Protein AF-A0A954FYL0-F1 (afdb_monomer_lite)

Structure (mmCIF, N/CA/C/O backbone):
data_AF-A0A954FYL0-F1
#
_entry.id   AF-A0A954FYL0-F1
#
loop_
_atom_site.group_PDB
_atom_site.id
_atom_site.type_symbol
_atom_site.label_atom_id
_atom_site.label_alt_id
_atom_site.label_comp_id
_atom_site.label_asym_id
_atom_site.label_entity_id
_atom_site.label_seq_id
_atom_site.pdbx_PDB_ins_code
_atom_site.Cartn_x
_atom_site.Cartn_y
_atom_site.Cartn_z
_atom_site.occupancy
_atom_site.B_iso_or_equiv
_atom_site.auth_seq_id
_atom_site.auth_comp_id
_atom_site.auth_asym_id
_atom_site.auth_atom_id
_atom_site.pdbx_PDB_model_num
ATOM 1 N N . MET A 1 1 ? 5.901 -16.594 -14.627 1.00 47.12 1 MET A N 1
ATOM 2 C CA . MET A 1 1 ? 5.319 -17.736 -13.881 1.00 47.12 1 MET A CA 1
ATOM 3 C C . MET A 1 1 ? 4.612 -18.643 -14.885 1.00 47.12 1 MET A C 1
ATOM 5 O O . MET A 1 1 ? 3.946 -18.103 -15.759 1.00 47.12 1 MET A O 1
ATOM 9 N N . LYS A 1 2 ? 4.788 -19.975 -14.860 1.00 43.53 2 LYS A N 1
ATOM 10 C CA . LYS A 1 2 ? 4.031 -20.857 -15.776 1.00 43.53 2 LYS A CA 1
ATOM 11 C C . LYS A 1 2 ? 2.540 -20.735 -15.428 1.00 43.53 2 LYS A C 1
ATOM 13 O O . LYS A 1 2 ? 2.207 -20.808 -14.248 1.00 43.53 2 LYS A O 1
ATOM 18 N N . LYS A 1 3 ? 1.678 -20.539 -16.432 1.00 55.31 3 LYS A N 1
ATOM 19 C CA . LYS A 1 3 ? 0.216 -20.338 -16.305 1.00 55.31 3 LYS A CA 1
ATOM 20 C C . LYS A 1 3 ? -0.438 -21.329 -15.318 1.00 55.31 3 LYS A C 1
ATOM 22 O O . LYS A 1 3 ? -1.240 -20.934 -14.483 1.00 55.31 3 LYS A O 1
ATOM 27 N N . SER A 1 4 ? 0.064 -22.567 -15.300 1.00 63.56 4 SER A N 1
ATOM 28 C CA . SER A 1 4 ? -0.392 -23.657 -14.430 1.00 63.56 4 SER A CA 1
ATOM 29 C C . SER A 1 4 ? -0.179 -23.467 -12.922 1.00 63.56 4 SER A C 1
ATOM 31 O O . SER A 1 4 ? -0.859 -24.125 -12.142 1.00 63.56 4 SER A O 1
ATOM 33 N N . ASN A 1 5 ? 0.750 -22.617 -12.470 1.00 71.50 5 ASN A N 1
ATOM 34 C CA . ASN A 1 5 ? 0.929 -22.365 -11.033 1.00 71.50 5 ASN A CA 1
ATOM 35 C C . ASN A 1 5 ? -0.069 -21.329 -10.510 1.00 71.50 5 ASN A C 1
ATOM 37 O O . ASN A 1 5 ? -0.478 -21.421 -9.359 1.00 71.50 5 ASN A O 1
ATOM 41 N N . PHE A 1 6 ? -0.475 -20.374 -11.350 1.00 64.88 6 PHE A N 1
ATOM 42 C CA . PHE A 1 6 ? -1.451 -19.356 -10.969 1.00 64.88 6 PHE A CA 1
ATOM 43 C C . PHE A 1 6 ? -2.828 -19.977 -10.747 1.00 64.88 6 PHE A C 1
ATOM 45 O O . PHE A 1 6 ? -3.394 -19.820 -9.674 1.00 64.88 6 PHE A O 1
ATOM 52 N N . GLU A 1 7 ? -3.304 -20.760 -11.715 1.00 78.62 7 GLU A N 1
ATOM 53 C CA . GLU A 1 7 ? -4.601 -21.447 -11.644 1.00 78.62 7 GLU A CA 1
ATOM 54 C C . GLU A 1 7 ? -4.679 -22.377 -10.422 1.00 78.62 7 GLU A C 1
ATOM 56 O O . GLU A 1 7 ? -5.708 -22.465 -9.757 1.00 78.62 7 GLU A O 1
ATOM 61 N N . LYS A 1 8 ? -3.564 -23.035 -10.067 1.00 81.00 8 LYS A N 1
ATOM 62 C CA . LYS A 1 8 ? -3.472 -23.850 -8.846 1.00 81.00 8 LYS A CA 1
ATOM 63 C C . LYS A 1 8 ? -3.600 -23.015 -7.574 1.00 81.00 8 LYS A C 1
ATOM 65 O O . LYS A 1 8 ? -4.308 -23.430 -6.664 1.00 81.00 8 LYS A O 1
ATOM 70 N N . SER A 1 9 ? -2.910 -21.877 -7.493 1.00 77.00 9 SER A N 1
ATOM 71 C CA . SER A 1 9 ? -3.000 -20.983 -6.335 1.00 77.00 9 SER A CA 1
ATOM 72 C C . SER A 1 9 ? -4.382 -20.348 -6.217 1.00 77.00 9 SER A C 1
ATOM 74 O O . SER A 1 9 ? -4.937 -20.319 -5.127 1.00 77.00 9 SER A O 1
ATOM 76 N N . GLU A 1 10 ? -4.950 -19.878 -7.326 1.00 81.56 10 GLU A N 1
ATOM 77 C CA . GLU A 1 10 ? -6.301 -19.318 -7.371 1.00 81.56 10 GLU A CA 1
ATOM 78 C C . GLU A 1 10 ? -7.331 -20.334 -6.878 1.00 81.56 10 GLU A C 1
ATOM 80 O O . GLU A 1 10 ? -8.095 -20.030 -5.963 1.00 81.56 10 GLU A O 1
ATOM 85 N N . ARG A 1 11 ? -7.281 -21.565 -7.401 1.00 85.31 11 ARG A N 1
ATOM 86 C CA . ARG A 1 11 ? -8.153 -22.651 -6.950 1.00 85.31 11 ARG A CA 1
ATOM 87 C C . ARG A 1 11 ? -7.965 -22.967 -5.467 1.00 85.31 11 ARG A C 1
ATOM 89 O O . ARG A 1 11 ? -8.950 -23.081 -4.754 1.00 85.31 11 ARG A O 1
ATOM 96 N N . TYR A 1 12 ? -6.722 -23.048 -4.989 1.00 86.62 12 TYR A N 1
ATOM 97 C CA . TYR A 1 12 ? -6.448 -23.285 -3.570 1.00 86.62 12 TYR A CA 1
ATOM 98 C C . TYR A 1 12 ? -7.124 -22.235 -2.680 1.00 86.62 12 TYR A C 1
ATOM 100 O O . TYR A 1 12 ? -7.809 -22.599 -1.729 1.00 86.62 12 TYR A O 1
ATOM 108 N N . TYR A 1 13 ? -6.985 -20.945 -3.004 1.00 85.81 13 TYR A N 1
ATOM 109 C CA . TYR A 1 13 ? -7.634 -19.889 -2.227 1.00 85.81 13 TYR A CA 1
ATOM 110 C C . TYR A 1 13 ? -9.158 -19.931 -2.342 1.00 85.81 13 TYR A C 1
ATOM 112 O O . TYR A 1 13 ? -9.829 -19.767 -1.331 1.00 85.81 13 TYR A O 1
ATOM 120 N N . ALA A 1 14 ? -9.701 -20.203 -3.530 1.00 87.00 14 ALA A N 1
ATOM 121 C CA . ALA A 1 14 ? -11.144 -20.318 -3.732 1.00 87.00 14 ALA A CA 1
ATOM 122 C C . ALA A 1 14 ? -11.772 -21.497 -2.964 1.00 87.00 14 ALA A C 1
ATOM 124 O O . ALA A 1 14 ? -12.913 -21.399 -2.529 1.00 87.00 14 ALA A O 1
ATOM 125 N N . GLU A 1 15 ? -11.041 -22.603 -2.800 1.00 92.94 15 GLU A N 1
ATOM 126 C CA . GLU A 1 15 ? -11.529 -23.814 -2.125 1.00 92.94 15 GLU A CA 1
ATOM 127 C C . GLU A 1 15 ? -11.326 -23.792 -0.601 1.00 92.94 15 GLU A C 1
ATOM 129 O O . GLU A 1 15 ? -12.073 -24.451 0.117 1.00 92.94 15 GLU A O 1
ATOM 134 N N . HIS A 1 16 ? -10.319 -23.067 -0.098 1.00 92.12 16 HIS A N 1
ATOM 135 C CA . HIS A 1 16 ? -9.899 -23.153 1.311 1.00 92.12 16 HIS A CA 1
ATOM 136 C C . HIS A 1 16 ? -10.095 -21.855 2.107 1.00 92.12 16 HIS A C 1
ATOM 138 O O . HIS A 1 16 ? -9.823 -21.843 3.307 1.00 92.12 16 HIS A O 1
ATOM 144 N N . TYR A 1 17 ? -10.518 -20.761 1.466 1.00 88.50 17 TYR A N 1
ATOM 145 C CA . TYR A 1 17 ? -10.687 -19.462 2.118 1.00 88.50 17 TYR A CA 1
ATOM 146 C C . TYR A 1 17 ? -12.014 -18.815 1.739 1.00 88.50 17 TYR A C 1
ATOM 148 O O . TYR A 1 17 ? -12.447 -18.850 0.589 1.00 88.50 17 TYR A O 1
ATOM 156 N N . GLU A 1 18 ? -12.622 -18.152 2.717 1.00 89.25 18 GLU A N 1
ATOM 157 C CA . GLU A 1 18 ? -13.788 -17.307 2.504 1.00 89.25 18 GLU A CA 1
ATOM 158 C C . GLU A 1 18 ? -13.367 -15.887 2.104 1.00 89.25 18 GLU A C 1
ATOM 160 O O . GLU A 1 18 ? -12.420 -15.307 2.648 1.00 89.25 18 GLU A O 1
ATOM 165 N N . ILE A 1 19 ? -14.090 -15.304 1.147 1.00 88.56 19 ILE A N 1
ATOM 166 C CA . ILE A 1 19 ? -13.897 -13.913 0.740 1.00 88.56 19 ILE A CA 1
ATOM 167 C C . ILE A 1 19 ? -14.722 -13.016 1.664 1.00 88.56 19 ILE A C 1
ATOM 169 O O . ILE A 1 19 ? -15.914 -12.825 1.45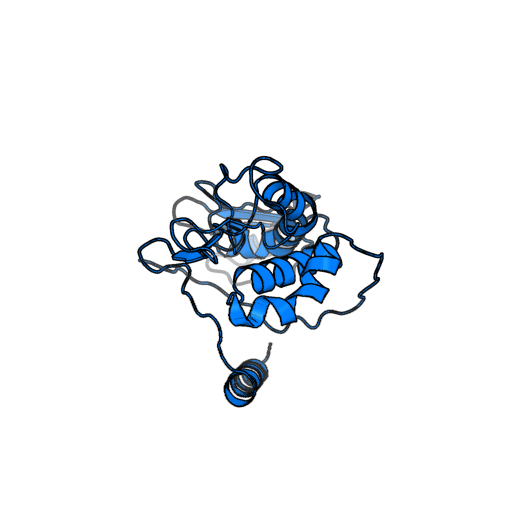3 1.00 88.56 19 ILE A O 1
ATOM 173 N N . ILE A 1 20 ? -14.060 -12.412 2.648 1.00 88.00 20 ILE A N 1
ATOM 174 C CA . ILE A 1 20 ? -14.699 -11.502 3.615 1.00 88.00 20 ILE A CA 1
ATOM 175 C C . ILE A 1 20 ? -14.864 -10.062 3.099 1.00 88.00 20 ILE A C 1
ATOM 177 O O . ILE A 1 20 ? -15.619 -9.278 3.664 1.00 88.00 20 ILE A O 1
ATOM 181 N N . PHE A 1 21 ? -14.132 -9.689 2.044 1.00 88.38 21 PHE A N 1
ATOM 182 C CA . PHE A 1 21 ? -14.212 -8.373 1.410 1.00 88.38 21 PHE A CA 1
ATOM 183 C C . PHE A 1 21 ? -13.775 -8.456 -0.057 1.00 88.38 21 PHE A C 1
ATOM 185 O O . PHE A 1 21 ? -12.728 -9.031 -0.366 1.00 88.38 21 PHE A O 1
ATOM 192 N N . LYS A 1 22 ? -14.546 -7.849 -0.967 1.00 89.31 22 LYS A N 1
ATOM 193 C CA . LYS A 1 22 ? -14.223 -7.781 -2.397 1.00 89.31 22 LYS A CA 1
ATOM 194 C C . LYS A 1 22 ? -14.774 -6.502 -3.006 1.00 89.31 22 LYS A C 1
ATOM 196 O O . LYS A 1 22 ? -15.980 -6.332 -3.085 1.00 89.31 22 LYS A O 1
ATOM 201 N N . GLU A 1 23 ? -13.879 -5.661 -3.509 1.00 89.12 23 GLU A N 1
ATOM 202 C CA . GLU A 1 23 ? -14.231 -4.426 -4.208 1.00 89.12 23 GLU A CA 1
ATOM 203 C C . GLU A 1 23 ? -13.323 -4.216 -5.418 1.00 89.12 23 GLU A C 1
ATOM 205 O O . GLU A 1 23 ? -12.115 -4.462 -5.355 1.00 89.12 23 GLU A O 1
ATOM 210 N N . ALA A 1 24 ? -13.899 -3.741 -6.522 1.00 86.69 24 ALA A N 1
ATOM 211 C CA . ALA A 1 24 ? -13.148 -3.368 -7.718 1.00 86.69 24 ALA A CA 1
ATOM 212 C C . ALA A 1 24 ? -12.715 -1.899 -7.634 1.00 86.69 24 ALA A C 1
ATOM 214 O O . ALA A 1 24 ? -13.542 -1.032 -7.347 1.00 86.69 24 ALA A O 1
ATOM 215 N N . PHE A 1 25 ? -11.442 -1.599 -7.926 1.00 84.50 25 PHE A N 1
ATOM 216 C CA . PHE A 1 25 ? -10.907 -0.225 -7.888 1.00 84.50 25 PHE A CA 1
ATOM 217 C C . PHE A 1 25 ? -11.460 0.693 -8.989 1.00 84.50 25 PHE A C 1
ATOM 219 O O . PHE A 1 25 ? -11.377 1.910 -8.845 1.00 84.50 25 PHE A O 1
ATOM 226 N N . GLU A 1 26 ? -12.035 0.130 -10.051 1.00 80.12 26 GLU A N 1
ATOM 227 C CA . GLU A 1 26 ? -12.512 0.868 -11.233 1.00 80.12 26 GLU A CA 1
ATOM 228 C C . GLU A 1 26 ? -14.023 1.100 -11.251 1.00 80.12 26 GLU A C 1
ATOM 230 O O . GLU A 1 26 ? -14.523 1.815 -12.110 1.00 80.12 26 GLU A O 1
ATOM 235 N N . ALA A 1 27 ? -14.766 0.520 -10.308 1.00 84.06 27 ALA A N 1
ATOM 236 C CA . ALA A 1 27 ? -16.211 0.711 -10.270 1.00 84.06 27 ALA A CA 1
ATOM 237 C C . ALA A 1 27 ? -16.602 2.163 -9.895 1.00 84.06 27 ALA A C 1
ATOM 239 O O . ALA A 1 27 ? -15.785 2.964 -9.424 1.00 84.06 27 ALA A O 1
ATOM 240 N N . GLU A 1 28 ? -17.879 2.506 -10.084 1.00 85.88 28 GLU A N 1
ATOM 241 C CA . GLU A 1 28 ? -18.421 3.846 -9.820 1.00 85.88 28 GLU A CA 1
ATOM 242 C C . GLU A 1 28 ? -18.818 4.065 -8.354 1.00 85.88 28 GLU A C 1
ATOM 244 O O . GLU A 1 28 ? -19.355 3.171 -7.696 1.00 85.88 28 GLU A O 1
ATOM 249 N N . GLY A 1 29 ? -18.522 5.254 -7.816 1.00 91.25 29 GLY A N 1
ATOM 250 C CA . GLY A 1 29 ? -18.820 5.635 -6.427 1.00 91.25 29 GLY A CA 1
ATOM 251 C C . GLY A 1 29 ? -17.642 5.497 -5.453 1.00 91.25 29 GLY A C 1
ATOM 252 O O . GLY A 1 29 ? -16.542 5.091 -5.833 1.00 91.25 29 GLY A O 1
ATOM 253 N N . LYS A 1 30 ? -17.863 5.868 -4.187 1.00 94.06 30 LYS A N 1
ATOM 254 C CA . LYS A 1 30 ? -16.906 5.700 -3.080 1.00 94.06 30 LYS A CA 1
ATOM 255 C C . LYS A 1 30 ? -17.433 4.658 -2.100 1.00 94.06 30 LYS A C 1
ATOM 257 O O . LYS A 1 30 ? -18.621 4.649 -1.800 1.00 94.06 30 LYS A O 1
ATOM 262 N N . VAL A 1 31 ? -16.531 3.838 -1.575 1.00 95.00 31 VAL A N 1
ATOM 263 C CA . VAL A 1 31 ? -16.803 2.876 -0.504 1.0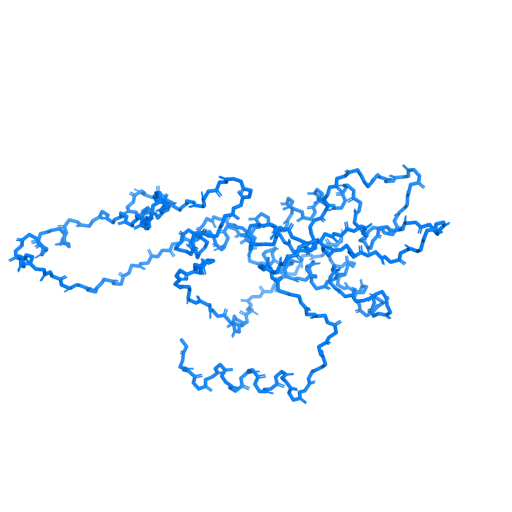0 95.00 31 VAL A CA 1
ATOM 264 C C . VAL A 1 31 ? -16.197 3.436 0.773 1.00 95.00 31 VAL A C 1
ATOM 266 O O . VAL A 1 31 ? -14.987 3.656 0.844 1.00 95.00 31 VAL A O 1
ATOM 269 N N . TYR A 1 32 ? -17.035 3.686 1.773 1.00 94.12 32 TYR A N 1
ATOM 270 C CA . TYR A 1 32 ? -16.609 4.193 3.072 1.00 94.12 32 TYR A CA 1
ATOM 271 C C . TYR A 1 32 ? -16.625 3.060 4.091 1.00 94.12 32 TYR A C 1
ATOM 273 O O . TYR A 1 32 ? -17.681 2.535 4.427 1.00 94.12 32 TYR A O 1
ATOM 281 N N . LEU A 1 33 ? -15.446 2.685 4.581 1.00 94.31 33 LEU A N 1
ATOM 282 C CA . LEU A 1 33 ? -15.311 1.711 5.657 1.00 94.31 33 LEU A CA 1
ATOM 283 C C . LEU A 1 33 ? -15.541 2.427 6.985 1.00 94.31 33 LEU A C 1
ATOM 285 O O . LEU A 1 33 ? -14.767 3.316 7.353 1.00 94.31 33 LEU A O 1
ATOM 289 N N . GLN A 1 34 ? -16.621 2.056 7.665 1.00 92.94 34 GLN A N 1
ATOM 290 C CA . GLN A 1 34 ? -17.113 2.717 8.864 1.00 92.94 34 GLN A CA 1
ATOM 291 C C . GLN A 1 34 ? -17.582 1.669 9.875 1.00 92.94 34 GLN A C 1
ATOM 293 O O . GLN A 1 34 ? -18.506 0.914 9.604 1.00 92.94 34 GLN A O 1
ATOM 298 N N . ASP A 1 35 ? -16.940 1.644 11.042 1.00 92.31 35 ASP A N 1
ATOM 299 C CA . ASP A 1 35 ? -17.243 0.695 12.129 1.00 92.31 35 ASP A CA 1
ATOM 300 C C . ASP A 1 35 ? -18.246 1.242 13.146 1.00 92.31 35 ASP A C 1
ATOM 302 O O . ASP A 1 35 ? -18.606 0.563 14.101 1.00 92.31 35 ASP A O 1
ATOM 306 N N . HIS A 1 36 ? -18.616 2.509 12.998 1.00 86.00 36 HIS A N 1
ATOM 307 C CA . HIS A 1 36 ? -19.365 3.267 13.985 1.00 86.00 36 HIS A CA 1
ATOM 308 C C . HIS A 1 36 ? -20.670 3.757 13.363 1.00 86.00 36 HIS A C 1
ATOM 310 O O . HIS A 1 36 ? -20.646 4.411 12.326 1.00 86.00 36 HIS A O 1
ATOM 316 N N . ASP A 1 37 ? -21.806 3.497 14.002 1.00 81.69 37 ASP A N 1
ATOM 317 C CA . ASP A 1 37 ? -23.090 4.074 13.602 1.00 81.69 37 ASP A CA 1
ATOM 318 C C . ASP A 1 37 ? -23.154 5.575 13.910 1.00 81.69 37 ASP A C 1
ATOM 320 O O . ASP A 1 37 ? -22.405 6.088 14.755 1.00 81.69 37 ASP A O 1
ATOM 324 N N . ASN A 1 38 ? -24.089 6.279 13.266 1.00 66.19 38 ASN A N 1
ATOM 325 C CA . ASN A 1 38 ? -24.378 7.686 13.546 1.00 66.19 38 ASN A CA 1
ATOM 326 C C . ASN A 1 38 ? -24.749 7.870 15.029 1.00 66.19 38 ASN A C 1
ATOM 328 O O . ASN A 1 38 ? -25.833 7.493 15.460 1.00 66.19 38 ASN A O 1
ATOM 332 N N . GLY A 1 39 ? -23.835 8.461 15.805 1.00 59.41 39 GLY A N 1
ATOM 333 C CA . GLY A 1 39 ? -23.992 8.704 17.245 1.00 59.41 39 GLY A CA 1
ATOM 334 C C . GLY A 1 39 ? -23.095 7.845 18.143 1.00 59.41 39 GLY A C 1
ATOM 335 O O . GLY A 1 39 ? -22.963 8.149 19.327 1.00 59.41 39 GLY A O 1
ATOM 336 N N . SER A 1 40 ? -22.430 6.822 17.598 1.00 69.62 40 SER A N 1
ATOM 337 C CA . SER A 1 40 ? -21.451 6.018 18.338 1.00 69.62 40 SER A CA 1
ATOM 338 C C . SER A 1 40 ? -20.047 6.637 18.310 1.00 69.62 40 SER A C 1
ATOM 340 O O . SER A 1 40 ? -19.699 7.471 17.468 1.00 69.62 40 SER A O 1
ATOM 342 N N . LEU A 1 41 ? -19.223 6.259 19.289 1.00 82.44 41 LEU A N 1
ATOM 343 C CA . LEU A 1 41 ? -17.880 6.806 19.455 1.00 82.44 41 LEU A CA 1
ATOM 344 C C . LEU A 1 41 ? -16.942 6.242 18.385 1.00 82.44 41 LEU A C 1
ATOM 346 O O . LEU A 1 41 ? -16.497 5.102 18.472 1.00 82.44 41 LEU A O 1
ATOM 350 N N . ARG A 1 42 ? -16.596 7.078 17.405 1.00 91.94 42 ARG A N 1
ATOM 351 C CA . ARG A 1 42 ? -15.585 6.781 16.385 1.00 91.94 42 ARG A CA 1
ATOM 352 C C . ARG A 1 42 ? -14.215 6.531 17.023 1.00 91.94 42 ARG A C 1
ATOM 354 O O . ARG A 1 42 ? -13.580 7.461 17.529 1.00 91.94 42 ARG A O 1
ATOM 361 N N . LEU A 1 43 ? -13.753 5.284 16.957 1.00 94.19 43 LEU A N 1
ATOM 362 C CA . LEU A 1 43 ? -12.430 4.849 17.406 1.00 94.19 43 LEU A CA 1
ATOM 363 C C . LEU A 1 43 ? -11.520 4.598 16.203 1.00 94.19 43 LEU A C 1
ATOM 365 O O . LEU A 1 43 ? -11.941 4.064 15.180 1.00 94.19 43 LEU A O 1
ATOM 369 N N . CYS A 1 44 ? -10.251 4.979 16.323 1.00 96.31 44 CYS A N 1
ATOM 370 C CA . CYS A 1 44 ? -9.244 4.623 15.333 1.00 96.31 44 CYS A CA 1
ATOM 371 C C . CYS A 1 44 ? -8.879 3.140 15.476 1.00 96.31 44 CYS A C 1
ATOM 373 O O . CYS A 1 44 ? -8.405 2.740 16.538 1.00 96.31 44 CYS A O 1
ATOM 375 N N . ARG A 1 45 ? -8.995 2.350 14.401 1.00 95.75 45 ARG A N 1
ATOM 376 C CA . ARG A 1 45 ? -8.604 0.925 14.364 1.00 95.75 45 ARG A CA 1
ATOM 377 C C . ARG A 1 45 ? -7.164 0.681 14.796 1.00 95.75 45 ARG A C 1
ATOM 379 O O . ARG A 1 45 ? -6.855 -0.369 15.337 1.00 95.75 45 ARG A O 1
ATOM 386 N N . PHE A 1 46 ? -6.276 1.635 14.535 1.00 97.19 46 PHE A N 1
ATOM 387 C CA . PHE A 1 46 ? -4.846 1.444 14.741 1.00 97.19 46 PHE A CA 1
ATOM 388 C C . PHE A 1 46 ? -4.395 1.804 16.155 1.00 97.19 46 PHE A C 1
ATOM 390 O O . PHE A 1 46 ? -3.727 1.010 16.807 1.00 97.19 46 PHE A O 1
ATOM 397 N N . CYS A 1 47 ? -4.753 2.991 16.648 1.00 96.75 47 CYS A N 1
ATOM 398 C CA . CYS A 1 47 ? -4.320 3.442 17.974 1.00 96.75 47 CYS A CA 1
ATOM 399 C C . CYS A 1 47 ? -5.378 3.283 19.071 1.00 96.75 47 CYS A C 1
ATOM 401 O O . CYS A 1 47 ? -5.073 3.560 20.227 1.00 96.75 47 CYS A O 1
ATOM 403 N N . GLY A 1 48 ? -6.614 2.907 18.730 1.00 95.25 48 GLY A N 1
ATOM 404 C CA . GLY A 1 48 ? -7.725 2.771 19.676 1.00 95.25 48 GLY A CA 1
ATOM 405 C C . GLY A 1 48 ? -8.242 4.092 20.256 1.00 95.25 48 GLY A C 1
ATOM 406 O O . GLY A 1 48 ? -9.147 4.081 21.083 1.00 95.25 48 GLY A O 1
ATOM 407 N N . LYS A 1 49 ? -7.687 5.241 19.851 1.00 96.62 49 LYS A N 1
ATOM 408 C CA . LYS A 1 49 ? -8.076 6.561 20.367 1.00 96.62 49 LYS A CA 1
ATOM 409 C C . LYS A 1 49 ? -9.269 7.145 19.613 1.00 96.62 49 LYS A C 1
ATOM 411 O O . LYS A 1 49 ? -9.531 6.790 18.462 1.00 96.62 49 LYS A O 1
ATOM 416 N N . ARG A 1 50 ? -9.940 8.106 20.251 1.00 95.00 50 ARG A N 1
ATOM 417 C CA . ARG A 1 50 ? -11.079 8.872 19.715 1.00 95.00 50 ARG A CA 1
ATOM 418 C C . ARG A 1 50 ? -10.855 10.379 19.837 1.00 95.00 50 ARG A C 1
ATOM 420 O O . ARG A 1 50 ? -9.897 10.827 20.462 1.00 95.00 50 ARG A O 1
ATOM 427 N N . ALA A 1 51 ? -11.765 11.169 19.275 1.00 92.56 51 ALA A N 1
ATOM 428 C CA . ALA A 1 51 ? -11.803 12.604 19.542 1.00 92.56 51 ALA A CA 1
ATOM 429 C C . ALA A 1 51 ? -12.060 12.881 21.046 1.00 92.56 51 ALA A C 1
ATOM 431 O O . ALA A 1 51 ? -12.839 12.150 21.663 1.00 92.56 51 ALA A O 1
ATOM 432 N N . PRO A 1 52 ? -11.440 13.918 21.644 1.00 93.44 52 PRO A N 1
ATOM 433 C CA . PRO A 1 52 ? -10.563 14.911 21.012 1.00 93.44 52 PRO A CA 1
ATOM 434 C C . PRO A 1 52 ? -9.068 14.530 20.961 1.00 93.44 52 PRO A C 1
ATOM 436 O O . PRO A 1 52 ? -8.285 15.302 20.418 1.00 93.44 52 PRO A O 1
ATOM 439 N N . GLU A 1 53 ? -8.647 13.375 21.492 1.00 97.19 53 GLU A N 1
ATOM 440 C CA . GLU A 1 53 ? -7.225 12.966 21.508 1.00 97.19 53 GLU A CA 1
ATOM 441 C C . GLU A 1 53 ? -6.629 12.798 20.106 1.00 97.19 53 GLU A C 1
ATOM 443 O O . GLU A 1 53 ? -5.427 12.966 19.898 1.00 97.19 53 GLU A O 1
ATOM 448 N N . VAL A 1 54 ? -7.473 12.433 19.142 1.00 97.31 54 VAL A N 1
ATOM 449 C CA . VAL A 1 54 ? -7.125 12.337 17.727 1.00 97.31 54 VAL A CA 1
ATOM 450 C C . VAL A 1 54 ? -8.180 13.031 16.873 1.00 97.31 54 VAL A C 1
ATOM 452 O O . VAL A 1 54 ? -9.330 13.202 17.280 1.00 97.31 54 VAL A O 1
ATOM 455 N N . SER A 1 55 ? -7.789 13.414 15.662 1.00 96.25 55 SER A N 1
ATOM 456 C CA . SER A 1 55 ? -8.685 13.975 14.651 1.00 96.25 55 SER A CA 1
ATOM 457 C C . SER A 1 55 ? -8.813 13.032 13.462 1.00 96.25 55 SER A C 1
ATOM 459 O O . SER A 1 55 ? -7.996 12.132 13.267 1.00 96.25 55 SER A O 1
ATOM 461 N N . PHE A 1 56 ? -9.887 13.217 12.706 1.00 95.56 56 PHE A N 1
ATOM 462 C CA . PHE A 1 56 ? -10.214 12.420 11.533 1.00 95.56 56 PHE A CA 1
ATOM 463 C C . PHE A 1 56 ? -10.645 13.334 10.378 1.00 95.56 56 PHE A C 1
ATOM 465 O O . PHE A 1 56 ? -11.725 13.174 9.802 1.00 95.56 56 PHE A O 1
ATOM 472 N N . LYS A 1 57 ? -9.852 14.378 10.135 1.00 95.12 57 LYS A N 1
ATOM 473 C CA . LYS A 1 57 ? -10.112 15.400 9.117 1.00 95.12 57 LYS A CA 1
ATOM 474 C C . LYS A 1 57 ? -9.586 14.970 7.749 1.00 95.12 57 LYS A C 1
ATOM 476 O O . LYS A 1 57 ? -10.116 15.401 6.729 1.00 95.12 57 LYS A O 1
ATOM 481 N N . ASN A 1 58 ? -8.552 14.134 7.719 1.00 93.88 58 ASN A N 1
ATOM 482 C CA . ASN A 1 58 ? -7.945 13.654 6.491 1.00 93.88 58 ASN A CA 1
ATOM 483 C C . ASN A 1 58 ? -8.760 12.511 5.887 1.00 93.88 58 ASN A C 1
ATOM 485 O O . ASN A 1 58 ? -9.345 11.679 6.579 1.00 93.88 58 ASN A O 1
ATOM 489 N N . THR A 1 59 ? -8.734 12.434 4.560 1.00 91.88 59 THR A N 1
ATOM 490 C CA . THR A 1 59 ? -9.230 11.264 3.837 1.00 91.88 59 THR A CA 1
ATOM 491 C C . THR A 1 59 ? -8.171 10.165 3.898 1.00 91.88 59 THR A C 1
ATOM 493 O O . THR A 1 59 ? -7.159 10.238 3.203 1.00 91.88 59 THR A O 1
ATOM 496 N N . ALA A 1 60 ? -8.379 9.169 4.759 1.00 94.00 60 ALA A N 1
ATOM 497 C CA . ALA A 1 60 ? -7.531 7.985 4.812 1.00 94.00 60 ALA A CA 1
ATOM 498 C C . ALA A 1 60 ? -7.965 6.980 3.736 1.00 94.00 60 ALA A C 1
ATOM 500 O O . ALA A 1 60 ? -9.156 6.713 3.559 1.00 94.00 60 ALA A O 1
ATOM 501 N N . HIS A 1 61 ? -7.002 6.410 3.016 1.00 93.69 61 HIS A N 1
ATOM 502 C CA . HIS A 1 61 ? -7.266 5.372 2.025 1.00 93.69 61 HIS A CA 1
ATOM 503 C C . HIS A 1 61 ? -6.992 3.997 2.642 1.00 93.69 61 HIS A C 1
ATOM 505 O O . HIS A 1 61 ? -5.893 3.742 3.139 1.00 93.69 61 HIS A O 1
ATOM 511 N N . ALA A 1 62 ? -7.970 3.088 2.589 1.00 94.88 62 ALA A N 1
ATOM 512 C CA . ALA A 1 62 ? -7.794 1.732 3.120 1.00 94.88 62 ALA A CA 1
ATOM 513 C C . ALA A 1 62 ? -6.722 0.954 2.333 1.00 94.88 62 ALA A C 1
ATOM 515 O O . ALA A 1 62 ? -5.934 0.202 2.903 1.00 94.8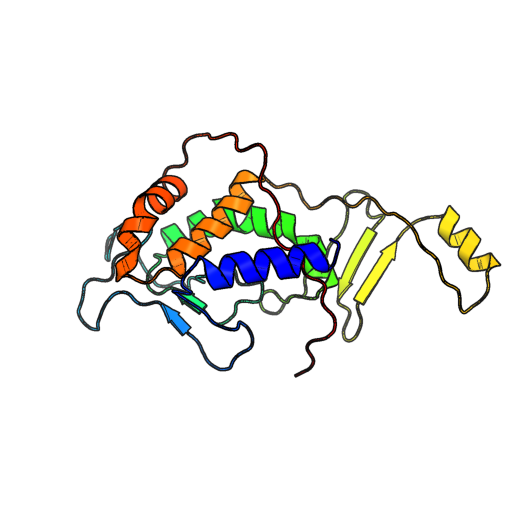8 62 ALA A O 1
ATOM 516 N N . VAL A 1 63 ? -6.661 1.208 1.024 1.00 94.69 63 VAL A N 1
ATOM 517 C CA . VAL A 1 63 ? -5.613 0.764 0.098 1.00 94.69 63 VAL A CA 1
ATOM 518 C C . VAL A 1 63 ? -4.875 1.996 -0.435 1.00 94.69 63 VAL A C 1
ATOM 520 O O . VAL A 1 63 ? -5.556 2.930 -0.850 1.00 94.69 63 VAL A O 1
ATOM 523 N N . PRO A 1 64 ? -3.530 2.036 -0.487 1.00 93.19 64 PRO A N 1
ATOM 524 C CA . PRO A 1 64 ? -2.803 3.204 -0.974 1.00 93.19 64 PRO A CA 1
ATOM 525 C C . PRO A 1 64 ? -3.256 3.649 -2.367 1.00 93.19 64 PRO A C 1
ATOM 527 O O . PRO A 1 64 ? -3.376 2.839 -3.289 1.00 93.19 64 PRO A O 1
ATOM 530 N N . GLU A 1 65 ? -3.444 4.957 -2.540 1.00 91.25 65 GLU A N 1
ATOM 531 C CA . GLU A 1 65 ? -3.933 5.540 -3.796 1.00 91.25 65 GLU A CA 1
ATOM 532 C C . GLU A 1 65 ? -3.043 5.185 -4.991 1.00 91.25 65 GLU A C 1
ATOM 534 O O . GLU A 1 65 ? -3.527 4.936 -6.093 1.00 91.25 65 GLU A O 1
ATOM 539 N N . PHE A 1 66 ? -1.732 5.078 -4.767 1.00 90.19 66 PHE A N 1
ATOM 540 C CA . PHE A 1 66 ? -0.782 4.757 -5.824 1.00 90.19 66 PHE A CA 1
ATOM 541 C C . PHE A 1 66 ? -0.949 3.355 -6.423 1.00 90.19 66 PHE A C 1
ATOM 543 O O . PHE A 1 66 ? -0.355 3.079 -7.460 1.00 90.19 66 PHE A O 1
ATOM 550 N N . LEU A 1 67 ? -1.707 2.460 -5.784 1.00 90.81 67 LEU A N 1
ATOM 551 C CA . LEU A 1 67 ? -2.075 1.160 -6.355 1.00 90.81 67 LEU A CA 1
ATOM 552 C C . LEU A 1 67 ? -3.302 1.256 -7.277 1.00 90.81 67 LEU A C 1
ATOM 554 O O . LEU A 1 67 ? -3.797 0.233 -7.736 1.00 90.81 67 LEU A O 1
ATOM 558 N N . GLY A 1 68 ? -3.801 2.469 -7.533 1.00 88.31 68 GLY A N 1
ATOM 559 C CA . GLY A 1 68 ? -5.010 2.729 -8.311 1.00 88.31 68 GLY A CA 1
ATOM 560 C C . GLY A 1 68 ? -6.276 2.870 -7.462 1.00 88.31 68 GLY A C 1
ATOM 561 O O . GLY A 1 68 ? -7.348 3.095 -8.015 1.00 88.31 68 GLY A O 1
ATOM 562 N N . ASN A 1 69 ? -6.195 2.782 -6.127 1.00 90.69 69 ASN A N 1
ATOM 563 C CA . ASN A 1 69 ? -7.376 2.927 -5.273 1.00 90.69 69 ASN A CA 1
ATOM 564 C C . ASN A 1 69 ? -7.784 4.397 -5.080 1.00 90.69 69 ASN A C 1
ATOM 566 O O . ASN A 1 69 ? -7.210 5.114 -4.261 1.00 90.69 69 ASN A O 1
ATOM 570 N N . ARG A 1 70 ? -8.866 4.821 -5.735 1.00 87.00 70 ARG A N 1
ATOM 571 C CA . ARG A 1 70 ? -9.455 6.158 -5.528 1.00 87.00 70 ARG A CA 1
ATOM 572 C C . ARG A 1 70 ? -10.728 6.161 -4.683 1.00 87.00 70 ARG A C 1
ATOM 574 O O . ARG A 1 70 ? -11.281 7.229 -4.425 1.00 87.00 70 ARG A O 1
ATOM 581 N N . ARG A 1 71 ? -11.209 4.986 -4.271 1.00 92.19 71 ARG A N 1
ATOM 582 C CA . ARG A 1 71 ? -12.603 4.828 -3.834 1.00 92.19 71 ARG A CA 1
ATOM 583 C C . ARG A 1 71 ? -12.798 4.180 -2.477 1.00 92.19 71 ARG A C 1
ATOM 585 O O . ARG A 1 71 ? -13.777 4.514 -1.826 1.00 92.19 71 ARG A O 1
ATOM 592 N N . ILE A 1 72 ? -11.909 3.279 -2.058 1.00 95.44 72 ILE A N 1
ATOM 593 C CA . ILE A 1 72 ? -12.026 2.584 -0.775 1.00 95.44 72 ILE A CA 1
ATOM 594 C C . ILE A 1 72 ? -11.357 3.453 0.284 1.00 95.44 72 ILE A C 1
ATOM 596 O O . ILE A 1 72 ? -10.124 3.490 0.404 1.00 95.44 72 ILE A O 1
ATOM 600 N N . LEU A 1 73 ? -12.185 4.194 1.007 1.00 95.50 73 LEU A N 1
ATOM 601 C CA . LEU A 1 73 ? -11.786 5.174 2.005 1.00 95.50 73 LEU A CA 1
ATOM 602 C C . LEU A 1 73 ? -12.084 4.632 3.399 1.00 95.50 73 LEU A C 1
ATOM 604 O O . LEU A 1 73 ? -13.114 4.003 3.627 1.00 95.50 73 LEU A O 1
ATOM 608 N N . SER A 1 74 ? -11.181 4.886 4.337 1.00 95.25 74 SER A N 1
ATOM 609 C CA . SER A 1 74 ? -11.343 4.484 5.729 1.00 95.25 74 SER A CA 1
ATOM 610 C C . SER A 1 74 ? -11.828 5.667 6.552 1.00 95.25 74 SER A C 1
ATOM 612 O O . SER A 1 74 ? -11.138 6.679 6.678 1.00 95.25 74 SER A O 1
ATOM 614 N N . LEU A 1 75 ? -13.001 5.525 7.166 1.00 95.25 75 LEU A N 1
ATOM 615 C CA . LEU A 1 75 ? -13.430 6.393 8.258 1.00 95.25 75 LEU A CA 1
ATOM 616 C C . LEU A 1 75 ? -12.936 5.866 9.611 1.00 95.25 75 LEU A C 1
ATOM 618 O O . LEU A 1 75 ? -13.144 6.504 10.636 1.00 95.25 75 LEU A O 1
ATOM 622 N N . ASN A 1 76 ? -12.207 4.760 9.639 1.00 95.31 76 ASN A N 1
ATOM 623 C CA . ASN A 1 76 ? -11.766 4.119 10.871 1.00 95.31 76 ASN A CA 1
ATOM 624 C C . ASN A 1 76 ? -10.294 4.416 11.213 1.00 95.31 76 ASN A C 1
ATOM 626 O O . ASN A 1 76 ? -9.723 3.795 12.105 1.00 95.31 76 ASN A O 1
ATOM 630 N N . GLU A 1 77 ? -9.652 5.355 10.515 1.00 97.00 77 GLU A N 1
ATOM 631 C CA . GLU A 1 77 ? -8.235 5.695 10.673 1.00 97.00 77 GLU A CA 1
ATOM 632 C C . GLU A 1 77 ? -8.072 7.188 10.980 1.00 97.00 77 GLU A C 1
ATOM 634 O O . GLU A 1 77 ? -8.554 8.039 10.235 1.00 97.00 77 GLU A O 1
ATOM 639 N N . CYS A 1 78 ? -7.425 7.514 12.103 1.00 97.56 78 CYS A N 1
ATOM 640 C CA . CYS A 1 78 ? -7.198 8.904 12.498 1.00 97.56 78 CYS A CA 1
ATOM 641 C C . CYS A 1 78 ? -6.027 9.537 11.742 1.00 97.56 78 CYS A C 1
ATOM 643 O O . CYS A 1 78 ? -5.141 8.845 11.240 1.00 97.56 78 CYS A O 1
ATOM 645 N N . ASP A 1 79 ? -5.979 10.868 11.736 1.00 98.06 79 ASP A N 1
ATOM 646 C CA . ASP A 1 79 ? -5.008 11.658 10.975 1.00 98.06 79 ASP A CA 1
ATOM 647 C C . ASP A 1 79 ? -3.555 11.309 11.334 1.00 98.06 79 ASP A C 1
ATOM 649 O O . ASP A 1 79 ? -2.701 11.215 10.452 1.00 98.06 79 ASP A O 1
ATOM 653 N N . GLY A 1 80 ? -3.285 11.060 12.621 1.00 98.12 80 GLY A N 1
ATOM 654 C CA . GLY A 1 80 ? -1.959 10.677 13.110 1.00 98.12 80 GLY A CA 1
ATOM 655 C C . GLY A 1 80 ? -1.524 9.284 12.646 1.00 98.12 80 GLY A C 1
ATOM 656 O O . GLY A 1 80 ? -0.388 9.116 12.205 1.00 98.12 80 GLY A O 1
ATOM 657 N N . CYS A 1 81 ? -2.425 8.297 12.694 1.00 98.06 81 CYS A N 1
ATOM 658 C CA . CYS A 1 81 ? -2.149 6.950 12.190 1.00 98.06 81 CYS A CA 1
ATOM 659 C C . CYS A 1 81 ? -1.996 6.945 10.668 1.00 98.06 81 CYS A C 1
ATOM 661 O O . CYS A 1 81 ? -1.022 6.379 10.182 1.00 98.06 81 CYS A O 1
ATOM 663 N N . ASN A 1 82 ? -2.871 7.652 9.945 1.00 97.62 82 ASN A N 1
ATOM 664 C CA . ASN A 1 82 ? -2.786 7.814 8.492 1.00 97.62 82 ASN A CA 1
ATOM 665 C C . ASN A 1 82 ? -1.421 8.364 8.068 1.00 97.62 82 ASN A C 1
ATOM 667 O O . ASN A 1 82 ? -0.744 7.792 7.217 1.00 97.62 82 ASN A O 1
ATOM 671 N N . HIS A 1 83 ? -0.960 9.432 8.722 1.00 97.19 83 HIS A N 1
ATOM 672 C CA . HIS A 1 83 ? 0.352 10.007 8.436 1.00 97.19 83 HIS A CA 1
ATOM 673 C C . HIS A 1 83 ? 1.506 9.056 8.795 1.00 97.19 83 HIS A C 1
ATOM 675 O O . HIS A 1 83 ? 2.441 8.883 8.010 1.00 97.19 83 HIS A O 1
ATOM 681 N N . PHE A 1 84 ? 1.445 8.419 9.968 1.00 97.31 84 PHE A N 1
ATOM 682 C CA . PHE A 1 84 ? 2.468 7.475 10.417 1.00 97.31 84 PHE A CA 1
ATOM 683 C C . PHE A 1 84 ? 2.602 6.278 9.467 1.00 97.31 84 PHE A C 1
ATOM 685 O O . PHE A 1 84 ? 3.706 5.988 9.010 1.00 97.31 84 PHE A O 1
ATOM 692 N N . LEU A 1 85 ? 1.495 5.607 9.138 1.00 97.06 85 LEU A N 1
ATOM 693 C CA . LEU A 1 85 ? 1.481 4.405 8.301 1.00 97.06 85 LEU A CA 1
ATOM 694 C C . LEU A 1 85 ? 1.908 4.720 6.861 1.00 97.06 85 LEU A C 1
ATOM 696 O O . LEU A 1 85 ? 2.685 3.955 6.278 1.00 97.06 85 LEU A O 1
ATOM 700 N N . ALA A 1 86 ? 1.487 5.870 6.321 1.00 95.44 86 ALA A N 1
ATOM 701 C CA . ALA A 1 86 ? 1.917 6.341 5.007 1.00 95.44 86 ALA A CA 1
ATOM 702 C C . ALA A 1 86 ? 3.444 6.519 4.932 1.00 95.44 86 ALA A C 1
ATOM 704 O O . ALA A 1 86 ? 4.100 5.963 4.049 1.00 95.44 86 ALA A O 1
ATOM 705 N N . ASN A 1 87 ? 4.024 7.238 5.898 1.00 95.12 87 ASN A N 1
ATOM 706 C CA . ASN A 1 87 ? 5.458 7.528 5.912 1.00 95.12 87 ASN A CA 1
ATOM 707 C C . ASN A 1 87 ? 6.312 6.309 6.264 1.00 95.12 87 ASN A C 1
ATOM 709 O O . ASN A 1 87 ? 7.402 6.130 5.722 1.00 95.12 87 ASN A O 1
ATOM 713 N N . GLN A 1 88 ? 5.855 5.482 7.205 1.00 95.12 88 GLN A N 1
ATOM 714 C CA . GLN A 1 88 ? 6.666 4.371 7.686 1.00 95.12 88 GLN A CA 1
ATOM 715 C C . GLN A 1 88 ? 6.613 3.158 6.774 1.00 95.12 88 GLN A C 1
ATOM 717 O O . GLN A 1 88 ? 7.617 2.447 6.693 1.00 95.12 88 GLN A O 1
ATOM 722 N N . TYR A 1 89 ? 5.490 2.921 6.092 1.00 95.75 89 TYR A N 1
ATOM 723 C CA . TYR A 1 89 ? 5.260 1.687 5.345 1.00 95.75 89 TYR A CA 1
ATOM 724 C C . TYR A 1 89 ? 4.911 1.952 3.883 1.00 95.75 89 TYR A C 1
ATOM 726 O O . TYR A 1 89 ? 5.627 1.472 3.004 1.00 95.75 89 TYR A O 1
ATOM 734 N N . GLU A 1 90 ? 3.859 2.730 3.601 1.00 96.25 90 GLU A N 1
ATOM 735 C CA . GLU A 1 90 ? 3.340 2.876 2.229 1.00 96.25 90 GLU A CA 1
ATOM 736 C C . GLU A 1 90 ? 4.373 3.445 1.248 1.00 96.25 90 GLU A C 1
ATOM 738 O O . GLU A 1 90 ? 4.444 2.988 0.107 1.00 96.25 90 GLU A O 1
ATOM 743 N N . ASP A 1 91 ? 5.233 4.363 1.696 1.00 94.88 91 ASP A N 1
ATOM 744 C CA . ASP A 1 91 ? 6.358 4.879 0.907 1.00 94.88 91 ASP A CA 1
ATOM 745 C C . ASP A 1 91 ? 7.313 3.760 0.439 1.00 94.88 91 ASP A C 1
ATOM 747 O O . ASP A 1 91 ? 7.716 3.730 -0.724 1.00 94.88 91 ASP A O 1
ATOM 751 N N . HIS A 1 92 ? 7.603 2.762 1.284 1.00 94.88 92 HIS A N 1
ATOM 752 C CA . HIS A 1 92 ? 8.461 1.626 0.909 1.00 94.88 92 HIS A CA 1
ATOM 753 C C . HIS A 1 92 ? 7.809 0.751 -0.158 1.00 94.88 92 HIS A C 1
ATOM 755 O O . HIS A 1 92 ? 8.476 0.361 -1.117 1.00 94.88 92 HIS A O 1
ATOM 761 N N . LEU A 1 93 ? 6.507 0.476 -0.033 1.00 95.06 93 LEU A N 1
ATOM 762 C CA . LEU A 1 93 ? 5.771 -0.252 -1.068 1.00 95.06 93 LEU A CA 1
ATOM 763 C C . LEU A 1 93 ? 5.702 0.559 -2.372 1.00 95.06 93 LEU A C 1
ATOM 765 O O . LEU A 1 93 ? 5.833 -0.000 -3.463 1.00 95.06 93 LEU A O 1
ATOM 769 N N . GLY A 1 94 ? 5.546 1.880 -2.275 1.00 93.62 94 GLY A N 1
ATOM 770 C CA . GLY A 1 94 ? 5.539 2.782 -3.422 1.00 93.62 94 GLY A CA 1
ATOM 771 C C . GLY A 1 94 ? 6.871 2.808 -4.177 1.00 93.62 94 GLY A C 1
ATOM 772 O O . GLY A 1 94 ? 6.871 2.842 -5.407 1.00 93.62 94 GLY A O 1
ATOM 773 N N . ARG A 1 95 ? 7.995 2.746 -3.454 1.00 93.12 95 ARG A N 1
ATOM 774 C CA . ARG A 1 95 ? 9.351 2.658 -4.021 1.00 93.12 95 ARG A CA 1
ATOM 775 C C . ARG A 1 95 ? 9.645 1.302 -4.641 1.00 93.12 95 ARG A C 1
ATOM 777 O O . ARG A 1 95 ? 10.247 1.257 -5.708 1.00 93.12 95 ARG A O 1
ATOM 784 N N . TRP A 1 96 ? 9.193 0.219 -4.011 1.00 93.12 96 TRP A N 1
ATOM 785 C CA . TRP A 1 96 ? 9.321 -1.135 -4.551 1.00 93.12 96 TRP A CA 1
ATOM 786 C C . TRP A 1 96 ? 8.534 -1.306 -5.858 1.00 93.12 96 TRP A C 1
ATOM 788 O O . TRP A 1 96 ? 9.078 -1.768 -6.855 1.00 93.12 96 TRP A O 1
ATOM 798 N N . SER A 1 97 ? 7.277 -0.854 -5.881 1.00 92.19 97 SER A N 1
ATOM 799 C CA . SER A 1 97 ? 6.360 -1.016 -7.022 1.00 92.19 97 SER A CA 1
ATOM 800 C C . SER A 1 97 ? 6.526 0.030 -8.135 1.00 92.19 97 SER A C 1
ATOM 802 O O . SER A 1 97 ? 5.768 0.025 -9.104 1.00 92.19 97 SER A O 1
ATOM 804 N N . ILE A 1 98 ? 7.485 0.960 -8.030 1.00 91.88 98 ILE A N 1
ATOM 805 C CA . ILE A 1 98 ? 7.586 2.114 -8.940 1.00 91.88 98 ILE A CA 1
ATOM 806 C C . ILE A 1 98 ? 7.710 1.724 -10.419 1.00 91.88 98 ILE A C 1
ATOM 808 O O . ILE A 1 98 ? 7.112 2.390 -11.262 1.00 91.88 98 ILE A O 1
ATOM 812 N N . ILE A 1 99 ? 8.463 0.663 -10.720 1.00 91.00 99 ILE A N 1
ATOM 813 C CA . ILE A 1 99 ? 8.706 0.182 -12.085 1.00 91.00 99 ILE A CA 1
ATOM 814 C C . ILE A 1 99 ? 7.395 -0.316 -12.687 1.00 91.00 99 ILE A C 1
ATOM 816 O O . ILE A 1 99 ? 6.971 0.189 -13.724 1.00 91.00 99 ILE A O 1
ATOM 820 N N . ASP A 1 100 ? 6.720 -1.231 -11.990 1.00 88.75 100 ASP A N 1
ATOM 821 C CA . ASP A 1 100 ? 5.434 -1.784 -12.411 1.00 88.75 100 ASP A CA 1
ATOM 822 C C . ASP A 1 100 ? 4.420 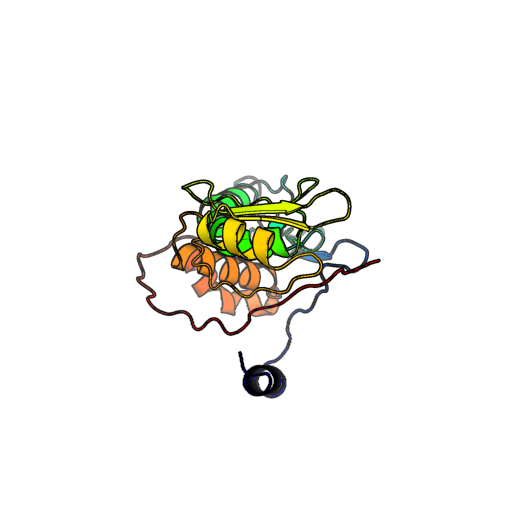-0.664 -12.635 1.00 88.75 100 ASP A C 1
ATOM 824 O O . ASP A 1 100 ? 3.827 -0.552 -13.703 1.00 88.75 100 ASP A O 1
ATOM 828 N N . ARG A 1 101 ? 4.284 0.255 -11.673 1.00 90.06 101 ARG A N 1
ATOM 829 C CA . ARG A 1 101 ? 3.361 1.388 -11.815 1.00 90.06 101 ARG A CA 1
ATOM 830 C C . ARG A 1 101 ? 3.699 2.271 -13.014 1.00 90.06 101 ARG A C 1
ATOM 832 O O . ARG A 1 101 ? 2.774 2.754 -13.657 1.00 90.06 101 ARG A O 1
ATOM 839 N N . ALA A 1 102 ? 4.981 2.501 -13.309 1.00 90.75 102 ALA A N 1
ATOM 840 C CA . ALA A 1 102 ? 5.417 3.295 -14.459 1.00 90.75 102 ALA A CA 1
ATOM 841 C C . ALA A 1 102 ? 5.080 2.609 -15.790 1.00 90.75 102 ALA A C 1
ATOM 843 O O . ALA A 1 102 ? 4.542 3.264 -16.682 1.00 90.75 102 ALA A O 1
ATOM 844 N N . ILE A 1 103 ? 5.330 1.300 -15.897 1.00 90.25 103 ILE A N 1
ATOM 845 C CA . ILE A 1 103 ? 4.986 0.489 -17.076 1.00 90.25 103 ILE A CA 1
ATOM 846 C C . ILE A 1 103 ? 3.469 0.468 -17.279 1.00 90.25 103 ILE A C 1
ATOM 848 O O . ILE A 1 103 ? 2.977 0.675 -18.384 1.00 90.25 103 ILE A O 1
ATOM 852 N N . PHE A 1 104 ? 2.727 0.272 -16.194 1.00 85.94 104 PHE A N 1
ATOM 853 C CA . PHE A 1 104 ? 1.276 0.114 -16.204 1.00 85.94 104 PHE A CA 1
ATOM 854 C C . PHE A 1 104 ? 0.509 1.428 -16.136 1.00 85.94 104 PHE A C 1
ATOM 856 O O . PHE A 1 104 ? -0.717 1.434 -16.153 1.00 85.94 104 PHE A O 1
ATOM 863 N N . ARG A 1 105 ? 1.229 2.551 -16.076 1.00 87.75 105 ARG A N 1
ATOM 864 C CA . ARG A 1 105 ? 0.667 3.903 -16.113 1.00 87.75 105 ARG A CA 1
ATOM 865 C C . ARG A 1 105 ? -0.374 4.146 -15.007 1.00 87.75 105 ARG A C 1
ATOM 867 O O . ARG A 1 105 ? -1.288 4.952 -15.180 1.00 87.75 105 ARG A O 1
ATOM 874 N N . ILE A 1 106 ? -0.209 3.488 -13.852 1.00 86.38 106 ILE A N 1
ATOM 875 C CA . ILE A 1 106 ? -1.132 3.582 -12.709 1.00 86.38 106 ILE A CA 1
ATOM 876 C C . ILE A 1 106 ? -1.028 4.978 -12.101 1.00 86.38 106 ILE A C 1
ATOM 878 O O . ILE A 1 106 ? -0.043 5.322 -11.448 1.00 86.38 106 ILE A O 1
ATOM 882 N N . GLN A 1 107 ? -2.045 5.800 -12.329 1.00 81.62 107 GLN A N 1
ATOM 883 C CA . GLN A 1 107 ? -2.052 7.195 -11.904 1.00 81.62 107 GLN A CA 1
ATOM 884 C C . GLN A 1 107 ? -2.146 7.331 -10.380 1.00 81.62 107 GLN A C 1
ATOM 886 O O . GLN A 1 107 ? -3.008 6.727 -9.746 1.00 81.62 107 GLN A O 1
ATOM 891 N N . ASN A 1 108 ? -1.326 8.215 -9.815 1.00 76.75 108 ASN A N 1
ATOM 892 C CA . ASN A 1 108 ? -1.440 8.656 -8.429 1.00 76.75 108 ASN A CA 1
ATOM 893 C C . ASN A 1 108 ? -1.901 10.119 -8.421 1.00 76.75 108 ASN A C 1
ATOM 895 O O . ASN A 1 108 ? -1.179 10.995 -8.915 1.00 76.75 108 ASN A O 1
ATOM 899 N N . LYS A 1 109 ? -3.103 10.396 -7.901 1.00 77.75 109 LYS A N 1
ATOM 900 C CA . LYS A 1 109 ? -3.793 11.679 -8.102 1.00 77.75 109 LYS A CA 1
ATOM 901 C C . LYS A 1 109 ? -3.816 12.032 -9.597 1.00 77.75 109 LYS A C 1
ATOM 903 O O . LYS A 1 109 ? -4.101 11.181 -10.437 1.00 77.75 109 LYS A O 1
ATOM 908 N N . SER A 1 110 ? -3.446 13.264 -9.941 1.00 70.12 110 SER A N 1
ATOM 909 C CA . SER A 1 110 ? -3.320 13.744 -11.323 1.00 70.12 110 SER A CA 1
ATOM 910 C C . SER A 1 110 ? -1.960 13.441 -11.970 1.00 70.12 110 SER A C 1
ATOM 912 O O . SER A 1 110 ? -1.715 13.887 -13.088 1.00 70.12 110 SER A O 1
ATOM 914 N N . LYS A 1 111 ? -1.033 12.746 -11.289 1.00 78.94 111 LYS A N 1
ATOM 915 C CA . LYS A 1 111 ? 0.332 12.517 -11.790 1.00 78.94 111 LYS A CA 1
ATOM 916 C C . LYS A 1 111 ? 0.524 11.073 -12.247 1.00 78.94 111 LYS A C 1
ATOM 918 O O . LYS A 1 111 ? 0.267 10.123 -11.505 1.00 78.94 111 LYS A O 1
ATOM 923 N N . LYS A 1 112 ? 1.041 10.912 -13.467 1.00 81.06 112 LYS A N 1
ATOM 924 C CA . LYS A 1 112 ? 1.480 9.611 -13.981 1.00 81.06 112 LYS A CA 1
ATOM 925 C C . LYS A 1 112 ? 2.841 9.244 -13.357 1.00 81.06 112 LYS A C 1
ATOM 927 O O . LYS A 1 112 ? 3.696 10.123 -13.208 1.00 81.06 112 LYS A O 1
ATOM 932 N N . PRO A 1 113 ? 3.050 7.982 -12.953 1.00 84.81 113 PRO A N 1
ATOM 933 C CA . PRO A 1 113 ? 4.304 7.530 -12.369 1.00 84.81 113 PRO A CA 1
ATOM 934 C C . PRO A 1 113 ? 5.435 7.567 -13.396 1.00 84.81 113 PRO A C 1
ATOM 936 O O . PRO A 1 113 ? 5.233 7.387 -14.597 1.00 84.81 113 PRO A O 1
ATOM 939 N N . LYS A 1 114 ? 6.643 7.792 -12.888 1.00 90.75 114 LYS A N 1
ATOM 940 C CA . LYS A 1 114 ? 7.869 7.854 -13.672 1.00 90.75 114 LYS A CA 1
ATOM 941 C C . LYS A 1 114 ? 8.971 7.117 -12.934 1.00 90.75 114 LYS A C 1
ATOM 943 O O . LYS A 1 114 ? 9.193 7.365 -11.749 1.00 90.75 114 LYS A O 1
ATOM 948 N N . TYR A 1 115 ? 9.674 6.263 -13.659 1.00 92.81 115 TYR A N 1
ATOM 949 C CA . TYR A 1 115 ? 10.865 5.584 -13.187 1.00 92.81 115 TYR A CA 1
ATOM 950 C C . TYR A 1 115 ? 12.098 6.109 -13.921 1.00 92.81 115 TYR A C 1
ATOM 952 O O . TYR A 1 115 ? 12.062 6.403 -15.119 1.00 92.81 115 TYR A O 1
ATOM 960 N N . LYS A 1 116 ? 13.181 6.239 -13.163 1.00 91.62 116 LYS A N 1
ATOM 961 C CA . LYS 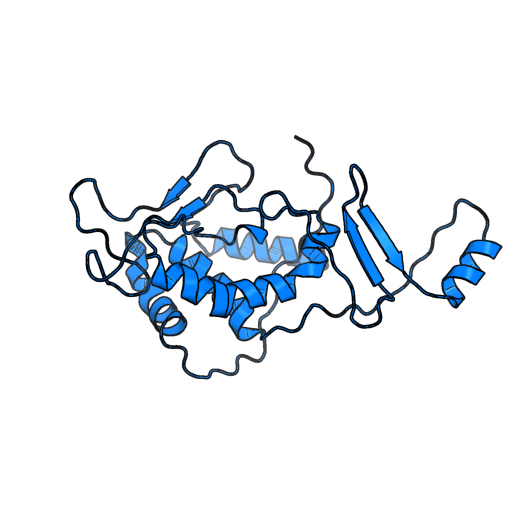A 1 116 ? 14.523 6.583 -13.618 1.00 91.62 116 LYS A CA 1
ATOM 962 C C . LYS A 1 116 ? 15.469 5.768 -12.745 1.00 91.62 116 LYS A C 1
ATOM 964 O O . LYS A 1 116 ? 15.316 5.806 -11.520 1.00 91.62 116 LYS A O 1
ATOM 969 N N . ASP A 1 117 ? 16.361 5.012 -13.360 1.00 89.62 117 ASP A N 1
ATOM 970 C CA . ASP A 1 117 ? 17.448 4.350 -12.645 1.00 89.62 117 ASP A CA 1
ATOM 971 C C . ASP A 1 117 ? 18.487 5.378 -12.155 1.00 89.62 117 ASP A C 1
ATOM 973 O O . ASP A 1 117 ? 18.407 6.569 -12.471 1.00 89.62 117 ASP A O 1
ATOM 977 N N . PHE A 1 118 ? 19.442 4.935 -11.334 1.00 83.69 118 PHE A N 1
ATOM 978 C CA . PHE A 1 118 ? 20.455 5.822 -10.750 1.00 83.69 118 PHE A CA 1
ATOM 979 C C . PHE A 1 118 ? 21.382 6.425 -11.812 1.00 83.69 118 PHE A C 1
ATOM 981 O O . PHE A 1 118 ? 21.657 7.627 -11.777 1.00 83.69 118 PHE A O 1
ATOM 988 N N . ASP A 1 119 ? 21.790 5.610 -12.784 1.00 86.38 119 ASP A N 1
ATOM 989 C CA . ASP A 1 119 ? 22.729 5.995 -13.842 1.00 86.38 119 ASP A CA 1
ATOM 990 C C . ASP A 1 119 ? 22.043 6.677 -15.034 1.00 86.38 119 ASP A C 1
ATOM 992 O O . ASP A 1 119 ? 22.699 7.157 -15.958 1.00 86.38 119 ASP A O 1
ATOM 996 N N . ASN A 1 120 ? 20.713 6.799 -14.999 1.00 84.62 120 ASN A N 1
ATOM 997 C CA . ASN A 1 120 ? 19.886 7.375 -16.060 1.00 84.62 120 ASN A CA 1
ATOM 998 C C . ASN A 1 120 ? 19.976 6.629 -17.397 1.00 84.62 120 ASN A C 1
ATOM 1000 O O . ASN A 1 120 ? 19.659 7.214 -18.440 1.00 84.62 120 ASN A O 1
ATOM 1004 N N . LEU A 1 121 ? 20.385 5.360 -17.368 1.00 88.69 121 LEU A N 1
ATOM 1005 C CA . LEU A 1 121 ? 20.422 4.490 -18.536 1.00 88.69 121 LEU A CA 1
ATOM 1006 C C . LEU A 1 121 ? 19.014 4.048 -18.922 1.00 88.69 121 LEU A C 1
ATOM 1008 O O . LEU A 1 121 ? 18.754 3.780 -20.093 1.00 88.69 121 LEU A O 1
ATOM 1012 N N . ILE A 1 122 ? 18.092 4.003 -17.957 1.00 91.00 122 ILE A N 1
ATOM 1013 C CA . ILE A 1 122 ? 16.731 3.520 -18.148 1.00 91.00 122 ILE A CA 1
ATOM 1014 C C . ILE A 1 122 ? 15.737 4.530 -17.601 1.00 91.00 122 ILE A C 1
ATOM 1016 O O . ILE A 1 122 ? 15.762 4.946 -16.441 1.00 91.00 122 ILE A O 1
ATOM 1020 N N . ARG A 1 123 ? 14.773 4.890 -18.443 1.00 93.12 123 ARG A N 1
ATOM 1021 C CA . ARG A 1 123 ? 13.662 5.747 -18.047 1.00 93.12 123 ARG A CA 1
ATOM 1022 C C . ARG A 1 123 ? 12.359 5.204 -18.589 1.00 93.12 123 ARG A C 1
ATOM 1024 O O . ARG A 1 123 ? 12.254 4.921 -19.778 1.00 93.12 123 ARG A O 1
ATOM 1031 N N . ILE A 1 124 ? 11.370 5.117 -17.709 1.00 93.00 124 ILE A N 1
ATOM 1032 C CA . ILE A 1 124 ? 10.012 4.698 -18.043 1.00 93.00 124 ILE A CA 1
ATOM 1033 C C . ILE A 1 124 ? 9.079 5.820 -17.618 1.00 93.00 124 ILE A C 1
ATOM 1035 O O . ILE A 1 124 ? 9.031 6.192 -16.443 1.00 93.00 124 ILE A O 1
ATOM 1039 N N . GLU A 1 125 ? 8.347 6.377 -18.570 1.00 91.81 125 GLU A N 1
ATOM 1040 C CA . GLU A 1 125 ? 7.358 7.407 -18.294 1.00 91.81 125 GLU A CA 1
ATOM 1041 C C . GLU A 1 125 ? 6.175 7.313 -19.245 1.00 91.81 125 GLU A C 1
ATOM 1043 O O . GLU A 1 125 ? 6.285 6.892 -20.394 1.00 91.81 125 GLU A O 1
ATOM 1048 N N . SER A 1 126 ? 5.014 7.720 -18.754 1.00 87.19 126 SER A N 1
ATOM 1049 C CA . SER A 1 126 ? 3.821 7.799 -19.583 1.00 87.19 126 SER A CA 1
ATOM 1050 C C . SER A 1 126 ? 3.833 9.085 -20.408 1.00 87.19 126 SER A C 1
ATOM 1052 O O . SER A 1 126 ? 3.929 10.175 -19.843 1.00 87.19 126 SER A O 1
ATOM 1054 N N . GLY A 1 127 ? 3.690 8.959 -21.727 1.00 82.94 127 GLY A N 1
ATOM 1055 C CA . GLY A 1 127 ? 3.303 10.064 -22.600 1.00 82.94 127 GLY A CA 1
ATOM 1056 C C . GLY A 1 127 ? 1.802 10.350 -22.508 1.00 82.94 127 GLY A C 1
ATOM 1057 O O . GLY A 1 127 ? 1.103 9.849 -21.616 1.00 82.94 127 GLY A O 1
ATOM 1058 N N . GLU A 1 128 ? 1.293 11.169 -23.425 1.00 81.19 128 GLU A N 1
ATOM 1059 C CA . GLU A 1 128 ? -0.137 11.494 -23.498 1.00 81.19 128 GLU A CA 1
ATOM 1060 C C . GLU A 1 128 ? -0.952 10.233 -23.818 1.00 81.19 128 GLU A C 1
ATOM 1062 O O . GLU A 1 128 ? -1.782 9.828 -23.002 1.00 81.19 128 GLU A O 1
ATOM 1067 N N . TYR A 1 129 ? -0.579 9.543 -24.902 1.00 83.38 129 TYR A N 1
ATOM 1068 C CA . TYR A 1 129 ? -1.250 8.337 -25.406 1.00 83.38 129 TYR A CA 1
ATOM 1069 C C . TYR A 1 129 ? -0.374 7.074 -25.358 1.00 83.38 129 TYR A C 1
ATOM 1071 O O . TYR A 1 129 ? -0.879 5.962 -25.473 1.00 83.38 129 TYR A O 1
ATOM 1079 N N . ASN A 1 130 ? 0.937 7.206 -25.141 1.00 86.31 130 ASN A N 1
ATOM 1080 C CA . ASN A 1 130 ? 1.897 6.105 -25.257 1.00 86.31 130 ASN A CA 1
ATOM 1081 C C . ASN A 1 130 ? 2.707 5.865 -23.967 1.00 86.31 130 ASN A C 1
ATOM 1083 O O . ASN A 1 130 ? 2.700 6.671 -23.034 1.00 86.31 130 ASN A O 1
ATOM 1087 N N . LEU A 1 131 ? 3.403 4.728 -23.904 1.00 90.00 131 LEU A N 1
ATOM 1088 C CA . LEU A 1 131 ? 4.444 4.450 -22.913 1.00 90.00 131 LEU A CA 1
ATOM 1089 C C . LEU A 1 131 ? 5.807 4.753 -23.544 1.00 90.00 131 LEU A C 1
ATOM 1091 O O . LEU A 1 131 ? 6.126 4.213 -24.600 1.00 90.00 131 LEU A O 1
ATOM 1095 N N . ASN A 1 132 ? 6.612 5.597 -22.901 1.00 91.31 132 ASN A N 1
ATOM 1096 C CA . ASN A 1 132 ? 7.969 5.900 -23.342 1.00 91.31 132 ASN A CA 1
ATOM 1097 C C . ASN A 1 132 ? 8.965 5.114 -22.486 1.00 91.31 132 ASN A C 1
ATOM 1099 O O . ASN A 1 132 ? 9.062 5.340 -21.277 1.00 91.31 132 ASN A O 1
ATOM 1103 N N . ILE A 1 133 ? 9.714 4.213 -23.123 1.00 90.94 133 ILE A N 1
ATOM 1104 C CA . ILE A 1 133 ? 10.832 3.488 -22.515 1.00 90.94 133 ILE A CA 1
ATOM 1105 C C . ILE A 1 133 ? 12.104 3.932 -23.232 1.00 90.94 133 ILE A C 1
ATOM 1107 O O . ILE A 1 133 ? 12.291 3.641 -24.410 1.00 90.94 133 ILE A O 1
ATOM 1111 N N . ARG A 1 134 ? 12.974 4.655 -22.529 1.00 90.81 134 ARG A N 1
ATOM 1112 C CA . ARG A 1 134 ? 14.309 5.013 -23.016 1.00 90.81 134 ARG A CA 1
ATOM 1113 C C . ARG A 1 134 ? 15.322 4.062 -22.397 1.00 90.81 134 ARG A C 1
ATOM 1115 O O . ARG A 1 134 ? 15.350 3.936 -21.175 1.00 90.81 134 ARG A O 1
ATOM 1122 N N . VAL A 1 135 ? 16.152 3.460 -23.243 1.00 89.19 135 VAL A N 1
ATOM 1123 C CA . VAL A 1 135 ? 17.297 2.628 -22.859 1.00 89.19 135 VAL A CA 1
ATOM 1124 C C . VAL A 1 135 ? 18.536 3.192 -23.545 1.00 89.19 135 VAL A C 1
ATOM 1126 O O . VAL A 1 135 ? 18.533 3.373 -24.761 1.00 89.19 135 VAL A O 1
ATOM 1129 N N . VAL A 1 136 ? 19.571 3.508 -22.773 1.00 88.38 136 VAL A N 1
ATOM 1130 C CA . VAL A 1 136 ? 20.876 3.939 -23.281 1.00 88.38 136 VAL A CA 1
ATOM 1131 C C . VAL A 1 136 ? 21.783 2.714 -23.336 1.00 88.38 136 VAL A C 1
ATOM 1133 O O . VAL A 1 136 ? 22.318 2.289 -22.318 1.00 88.38 136 VAL A O 1
ATOM 1136 N N . ASP A 1 137 ? 21.921 2.132 -24.526 1.00 87.06 137 ASP A N 1
ATOM 1137 C CA . ASP A 1 137 ? 22.770 0.967 -24.797 1.00 87.06 137 ASP A CA 1
ATOM 1138 C C . ASP A 1 137 ? 23.403 1.152 -26.186 1.00 87.06 137 ASP A C 1
ATOM 1140 O O . ASP A 1 137 ? 22.717 1.125 -27.214 1.00 87.06 137 ASP A O 1
ATOM 1144 N N . SER A 1 138 ? 24.709 1.430 -26.217 1.00 86.69 138 SER A N 1
ATOM 1145 C CA . SER A 1 138 ? 25.439 1.721 -27.455 1.00 86.69 138 SER A CA 1
ATOM 1146 C C . SER A 1 138 ? 25.539 0.505 -28.372 1.00 86.69 138 SER A C 1
ATOM 1148 O O . SER A 1 138 ? 25.436 0.657 -29.588 1.00 86.69 138 SER A O 1
ATOM 1150 N N . GLU A 1 139 ? 25.702 -0.695 -27.810 1.00 86.25 139 GLU A N 1
ATOM 1151 C CA . GLU A 1 139 ? 25.773 -1.936 -28.588 1.00 86.25 139 GLU A CA 1
ATOM 1152 C C . GLU A 1 139 ? 24.437 -2.194 -29.276 1.00 86.25 139 GLU A C 1
ATOM 1154 O O . GLU A 1 139 ? 24.388 -2.351 -30.497 1.00 86.25 139 GLU A O 1
ATOM 1159 N N . LEU A 1 140 ? 23.343 -2.110 -28.511 1.00 85.06 140 LEU A N 1
ATOM 1160 C CA . LEU A 1 140 ? 21.996 -2.249 -29.052 1.00 85.06 140 LEU A CA 1
ATOM 1161 C C . LEU A 1 140 ? 21.731 -1.195 -30.132 1.00 85.06 140 LEU A C 1
ATOM 1163 O O . LEU A 1 140 ? 21.215 -1.518 -31.195 1.00 85.06 140 LEU A O 1
ATOM 1167 N N . THR A 1 141 ? 22.126 0.059 -29.906 1.00 85.00 141 THR A N 1
ATOM 1168 C CA . THR A 1 141 ? 21.942 1.132 -30.896 1.00 85.00 141 THR A CA 1
ATOM 1169 C C . THR A 1 141 ? 22.617 0.789 -32.229 1.00 85.00 141 THR A C 1
ATOM 1171 O O . THR A 1 141 ? 22.007 0.941 -33.288 1.00 85.00 141 THR A O 1
ATOM 1174 N N . HIS A 1 142 ? 23.850 0.273 -32.197 1.00 84.81 142 HIS A N 1
ATOM 1175 C CA . HIS A 1 142 ? 24.558 -0.149 -33.405 1.00 84.81 142 HIS A CA 1
ATOM 1176 C C . HIS A 1 142 ? 23.905 -1.351 -34.101 1.00 84.81 142 HIS A C 1
ATOM 1178 O O . HIS A 1 142 ? 23.863 -1.382 -35.333 1.00 84.81 142 HIS A O 1
ATOM 1184 N N . GLU A 1 143 ? 23.397 -2.327 -33.344 1.00 84.75 143 GLU A N 1
ATOM 1185 C CA . GLU A 1 143 ? 22.655 -3.468 -33.896 1.00 84.75 143 GLU A CA 1
ATOM 1186 C C . GLU A 1 143 ? 21.379 -3.016 -34.617 1.00 84.75 143 GLU A C 1
ATOM 1188 O O . GLU A 1 143 ? 21.115 -3.449 -35.740 1.00 84.75 143 GLU A O 1
ATOM 1193 N N . LEU A 1 144 ? 20.623 -2.097 -34.010 1.00 84.06 144 LEU A N 1
ATOM 1194 C CA . LEU A 1 144 ? 19.360 -1.603 -34.559 1.00 84.06 144 LEU A CA 1
ATOM 1195 C C . LEU A 1 144 ? 19.550 -0.794 -35.847 1.00 84.06 144 LEU A C 1
ATOM 1197 O O . LEU A 1 144 ? 18.794 -0.982 -36.798 1.00 84.06 144 LEU A O 1
ATOM 1201 N N . ILE A 1 145 ? 20.590 0.046 -35.918 1.00 84.50 145 ILE A N 1
ATOM 1202 C CA . ILE A 1 145 ? 20.923 0.802 -37.139 1.00 84.50 145 ILE A CA 1
ATOM 1203 C C . ILE A 1 145 ? 21.218 -0.146 -38.311 1.00 84.50 145 ILE A C 1
ATOM 1205 O O . ILE A 1 145 ? 20.836 0.138 -39.444 1.00 84.50 145 ILE A O 1
ATOM 1209 N N . LYS A 1 146 ? 21.884 -1.279 -38.052 1.00 84.00 146 LYS A N 1
ATOM 1210 C CA . LYS A 1 146 ? 22.217 -2.267 -39.091 1.00 84.00 146 LYS A CA 1
ATOM 1211 C C . LYS A 1 146 ? 21.019 -3.103 -39.537 1.00 84.00 146 LYS A C 1
ATOM 1213 O O . LYS A 1 146 ? 20.990 -3.522 -40.689 1.00 84.00 146 LYS A O 1
ATOM 1218 N N . ALA A 1 147 ? 20.075 -3.381 -38.638 1.00 82.25 147 ALA A N 1
ATOM 1219 C CA . ALA A 1 147 ? 18.952 -4.274 -38.916 1.00 82.25 147 ALA A CA 1
ATOM 1220 C C . ALA A 1 147 ? 17.960 -3.708 -39.951 1.00 82.25 147 ALA A C 1
ATOM 1222 O O . ALA A 1 147 ? 17.339 -4.488 -40.671 1.00 82.25 147 ALA A O 1
ATOM 1223 N N . GLY A 1 148 ? 17.832 -2.378 -40.046 1.00 75.25 148 GLY A N 1
ATOM 1224 C CA . GLY A 1 148 ? 16.787 -1.731 -40.845 1.00 75.25 148 GLY A CA 1
ATOM 1225 C C . GLY A 1 148 ? 15.387 -1.919 -40.237 1.00 75.25 148 GLY A C 1
ATOM 1226 O O . GLY A 1 148 ? 15.142 -2.836 -39.455 1.00 75.25 148 GLY A O 1
ATOM 1227 N N . GLU A 1 149 ? 14.452 -1.017 -40.538 1.00 81.19 149 GLU A N 1
ATOM 1228 C CA . GLU A 1 149 ? 13.093 -1.067 -39.974 1.00 81.19 149 GLU A CA 1
ATOM 1229 C C . GLU A 1 149 ? 12.135 -1.929 -40.824 1.00 81.19 149 GLU A C 1
ATOM 1231 O O . GLU A 1 149 ? 12.206 -1.867 -42.054 1.00 81.19 149 GLU A O 1
ATOM 1236 N N . PRO A 1 150 ? 11.193 -2.685 -40.213 1.00 81.12 150 PRO A N 1
ATOM 1237 C CA . PRO A 1 150 ? 10.999 -2.902 -38.777 1.00 81.12 150 PRO A CA 1
ATOM 1238 C C . PRO A 1 150 ? 11.917 -4.001 -38.218 1.00 81.12 150 PRO A C 1
ATOM 1240 O O . PRO A 1 150 ? 12.103 -5.053 -38.827 1.00 81.12 150 PRO A O 1
ATOM 1243 N N . TYR A 1 151 ? 12.409 -3.804 -36.996 1.00 76.44 151 TYR A N 1
ATOM 1244 C CA . TYR A 1 151 ? 13.245 -4.774 -36.291 1.00 76.44 151 TYR A CA 1
ATOM 1245 C C . TYR A 1 151 ? 12.571 -5.291 -35.020 1.00 76.44 151 TYR A C 1
ATOM 1247 O O . TYR A 1 151 ? 11.699 -4.659 -34.423 1.00 76.44 151 TYR A O 1
ATOM 1255 N N . LYS A 1 152 ? 13.025 -6.459 -34.568 1.00 81.50 152 LYS A N 1
ATOM 1256 C CA . LYS A 1 152 ? 12.635 -7.047 -33.289 1.00 81.50 152 LYS A CA 1
ATOM 1257 C C . LYS A 1 152 ? 13.889 -7.457 -32.542 1.00 81.50 152 LYS A C 1
ATOM 1259 O O . LYS A 1 152 ? 14.705 -8.203 -33.069 1.00 81.50 152 LYS A O 1
ATOM 1264 N N . PHE A 1 153 ? 14.004 -7.018 -31.297 1.00 81.00 153 PHE A N 1
ATOM 1265 C CA . PHE A 1 153 ? 15.105 -7.390 -30.420 1.00 81.00 153 PHE A CA 1
ATOM 1266 C C . PHE A 1 153 ? 14.571 -7.908 -29.087 1.00 81.00 153 PHE A C 1
ATOM 1268 O O . PHE A 1 153 ? 13.409 -7.706 -28.724 1.00 81.00 153 PHE A O 1
ATOM 1275 N N . LYS A 1 154 ? 15.437 -8.601 -28.352 1.00 82.69 154 LYS A N 1
ATOM 1276 C CA . LYS A 1 154 ? 15.189 -9.009 -26.974 1.00 82.69 154 LYS A CA 1
ATOM 1277 C C . LYS A 1 154 ? 16.454 -8.744 -26.176 1.00 82.69 154 LYS A C 1
ATOM 1279 O O . LYS A 1 154 ? 17.473 -9.378 -26.421 1.00 82.69 154 LYS A O 1
ATOM 1284 N N . LYS A 1 155 ? 16.367 -7.842 -25.203 1.00 80.44 155 LYS A N 1
ATOM 1285 C CA . LYS A 1 155 ? 17.446 -7.559 -24.256 1.00 80.44 155 LYS A CA 1
ATOM 1286 C C . LYS A 1 155 ? 16.973 -7.929 -22.857 1.00 80.44 155 LYS A C 1
ATOM 1288 O O . LYS A 1 155 ? 15.872 -7.557 -22.456 1.00 80.44 155 LYS A O 1
ATOM 1293 N N . ASN A 1 156 ? 17.802 -8.666 -22.128 1.00 83.19 156 ASN A N 1
ATOM 1294 C CA . ASN A 1 156 ? 17.619 -8.824 -20.692 1.00 83.19 156 ASN A CA 1
ATOM 1295 C C . ASN A 1 156 ? 18.250 -7.604 -20.027 1.00 83.19 156 ASN A C 1
ATOM 1297 O O . ASN A 1 156 ? 19.438 -7.355 -20.216 1.00 83.19 156 ASN A O 1
ATOM 1301 N N . ILE A 1 157 ? 17.445 -6.841 -19.297 1.00 80.06 157 ILE A N 1
ATOM 1302 C CA . ILE A 1 157 ? 17.886 -5.633 -18.611 1.00 80.06 157 ILE A CA 1
ATOM 1303 C C . ILE A 1 157 ? 17.675 -5.862 -17.120 1.00 80.06 157 ILE A C 1
ATOM 1305 O O . ILE A 1 157 ? 16.563 -6.176 -16.692 1.00 80.06 157 ILE A O 1
ATOM 1309 N N . GLU A 1 158 ? 18.743 -5.731 -16.342 1.00 82.25 158 GLU A N 1
ATOM 1310 C CA . GLU A 1 158 ? 18.647 -5.735 -14.889 1.00 82.25 158 GLU A CA 1
ATOM 1311 C C . GLU A 1 158 ? 18.229 -4.339 -14.423 1.00 82.25 158 GLU A C 1
ATOM 1313 O O . GLU A 1 158 ? 18.898 -3.350 -14.708 1.00 82.25 158 GLU A O 1
ATOM 1318 N N . ILE A 1 159 ? 17.079 -4.257 -13.753 1.00 82.12 159 ILE A N 1
ATOM 1319 C CA . ILE A 1 159 ? 16.517 -3.004 -13.248 1.00 82.12 159 ILE A CA 1
ATOM 1320 C C . ILE A 1 159 ? 16.311 -3.097 -11.746 1.00 82.12 159 ILE A C 1
ATOM 1322 O O . ILE A 1 159 ? 15.713 -4.047 -11.240 1.00 82.12 159 ILE A O 1
ATOM 1326 N N . THR A 1 160 ? 16.774 -2.079 -11.029 1.00 85.25 160 THR A N 1
ATOM 1327 C CA . THR A 1 160 ? 16.590 -1.970 -9.582 1.00 85.25 160 THR A CA 1
ATOM 1328 C C . THR A 1 160 ? 15.524 -0.936 -9.262 1.00 85.25 160 THR A C 1
ATOM 1330 O O . THR A 1 160 ? 15.535 0.175 -9.800 1.00 85.25 160 THR A O 1
ATOM 1333 N N . SER A 1 161 ? 14.605 -1.266 -8.356 1.00 85.69 161 SER A N 1
ATOM 1334 C CA . SER A 1 161 ? 13.655 -0.287 -7.823 1.00 85.69 161 SER A CA 1
ATOM 1335 C C . SER A 1 161 ? 14.373 0.818 -7.031 1.00 85.69 161 SER A C 1
ATOM 1337 O O . SER A 1 161 ? 15.573 0.748 -6.766 1.00 85.69 161 SER A O 1
ATOM 1339 N N . GLN A 1 162 ? 13.627 1.834 -6.590 1.00 88.88 162 GLN A N 1
ATOM 1340 C CA . GLN A 1 162 ? 14.151 2.809 -5.626 1.00 88.88 162 GLN A CA 1
ATOM 1341 C C . GLN A 1 162 ? 14.448 2.136 -4.279 1.00 88.88 162 GLN A C 1
ATOM 1343 O O . GLN A 1 162 ? 13.821 1.131 -3.949 1.00 88.88 162 GLN A O 1
ATOM 1348 N N . SER A 1 163 ? 15.354 2.710 -3.482 1.00 90.94 163 SER A N 1
ATOM 1349 C CA . SER A 1 163 ? 15.740 2.173 -2.171 1.00 90.94 163 SER A CA 1
ATOM 1350 C C . SER A 1 163 ? 14.552 2.064 -1.210 1.00 90.94 163 SER A C 1
ATOM 1352 O O . SER A 1 163 ? 13.916 3.062 -0.859 1.00 90.94 163 SER A O 1
ATOM 1354 N N . PHE A 1 164 ? 14.288 0.850 -0.735 1.00 91.94 164 PHE A N 1
ATOM 1355 C CA . PHE A 1 164 ? 13.196 0.529 0.181 1.00 91.94 164 PHE A CA 1
ATOM 1356 C C . PHE A 1 164 ? 13.618 -0.569 1.163 1.00 91.94 164 PHE A C 1
ATOM 1358 O O . PHE A 1 164 ? 14.611 -1.266 0.959 1.00 91.94 164 PHE A O 1
ATOM 1365 N N . ILE A 1 165 ? 12.843 -0.735 2.231 1.00 89.25 165 ILE A N 1
ATOM 1366 C CA . ILE A 1 165 ? 13.010 -1.805 3.212 1.00 89.25 165 ILE A CA 1
ATOM 1367 C C . ILE A 1 165 ? 11.911 -2.853 2.962 1.00 89.25 165 ILE A C 1
ATOM 1369 O O . ILE A 1 165 ? 10.736 -2.548 3.189 1.00 89.25 165 ILE A O 1
ATOM 1373 N N . PRO A 1 166 ? 12.248 -4.094 2.554 1.00 88.50 166 PRO A N 1
ATOM 1374 C CA . PRO A 1 166 ? 11.254 -5.097 2.161 1.00 88.50 166 PRO A CA 1
ATOM 1375 C C . PRO A 1 166 ? 10.181 -5.389 3.208 1.00 88.50 166 PRO A C 1
ATOM 1377 O O . PRO A 1 166 ? 8.998 -5.441 2.881 1.00 88.50 166 PRO A O 1
ATOM 1380 N N . ILE A 1 167 ? 10.568 -5.503 4.481 1.00 87.88 167 ILE A N 1
ATOM 1381 C CA . ILE A 1 167 ? 9.608 -5.744 5.565 1.00 87.88 167 ILE A CA 1
ATOM 1382 C C . ILE A 1 167 ? 8.598 -4.596 5.708 1.00 87.88 167 ILE A C 1
ATOM 1384 O O . ILE A 1 167 ? 7.426 -4.844 5.961 1.00 87.88 167 ILE A O 1
ATOM 1388 N N . ARG A 1 168 ? 9.007 -3.344 5.464 1.00 92.25 168 ARG A N 1
ATOM 1389 C CA . ARG A 1 168 ? 8.109 -2.181 5.537 1.00 92.25 168 ARG A CA 1
ATOM 1390 C C . ARG A 1 168 ? 7.133 -2.141 4.363 1.00 92.25 168 ARG A C 1
ATOM 1392 O O . ARG A 1 168 ? 5.969 -1.826 4.568 1.00 92.25 168 ARG A O 1
ATOM 1399 N N . ALA A 1 169 ? 7.578 -2.535 3.168 1.00 92.19 169 ALA A N 1
ATOM 1400 C CA . ALA A 1 169 ? 6.682 -2.709 2.025 1.00 92.19 169 ALA A CA 1
ATOM 1401 C C . ALA A 1 169 ? 5.640 -3.815 2.289 1.00 92.19 169 ALA A C 1
ATOM 1403 O O . ALA A 1 169 ? 4.455 -3.628 2.019 1.00 92.19 169 ALA A O 1
ATOM 1404 N N . ALA A 1 170 ? 6.054 -4.939 2.884 1.00 91.31 170 ALA A N 1
ATOM 1405 C CA . ALA A 1 170 ? 5.138 -6.009 3.280 1.00 91.31 170 ALA A CA 1
ATOM 1406 C C . ALA A 1 170 ? 4.143 -5.558 4.367 1.00 91.31 170 ALA A C 1
ATOM 1408 O O . ALA A 1 170 ? 2.967 -5.913 4.310 1.00 91.31 170 ALA A O 1
ATOM 1409 N N . MET A 1 171 ? 4.573 -4.724 5.320 1.00 93.81 171 MET A N 1
ATOM 1410 C CA . MET A 1 171 ? 3.692 -4.148 6.345 1.00 93.81 171 MET A CA 1
ATOM 1411 C C . MET A 1 171 ? 2.570 -3.291 5.748 1.00 93.81 171 MET A C 1
ATOM 1413 O O . MET A 1 171 ? 1.471 -3.280 6.296 1.00 93.81 171 MET A O 1
ATOM 1417 N N . THR A 1 172 ? 2.770 -2.653 4.590 1.00 96.31 172 THR A N 1
ATOM 1418 C CA . THR A 1 172 ? 1.667 -1.994 3.874 1.00 96.31 172 THR A CA 1
ATOM 1419 C C . THR A 1 172 ? 0.581 -2.979 3.446 1.00 96.31 172 THR A C 1
ATOM 1421 O O . THR A 1 172 ? -0.598 -2.657 3.562 1.00 96.31 172 THR A O 1
ATOM 1424 N N . LEU A 1 173 ? 0.940 -4.191 3.005 1.00 94.50 173 LEU A N 1
ATOM 1425 C CA . LEU A 1 173 ? -0.047 -5.224 2.657 1.00 94.50 173 LEU A CA 1
ATOM 1426 C C . LEU A 1 173 ? -0.891 -5.623 3.872 1.00 94.50 173 LEU A C 1
ATOM 1428 O O . LEU A 1 173 ? -2.108 -5.763 3.771 1.00 94.50 173 LEU A O 1
ATOM 1432 N N . ILE A 1 174 ? -0.250 -5.728 5.035 1.00 94.69 174 ILE A N 1
ATOM 1433 C CA . ILE A 1 174 ? -0.929 -6.016 6.299 1.00 94.69 174 ILE A CA 1
ATOM 1434 C C . ILE A 1 174 ? -1.819 -4.846 6.731 1.00 94.69 174 ILE A C 1
ATOM 1436 O O . ILE A 1 174 ? -2.958 -5.068 7.127 1.00 94.69 174 ILE A O 1
ATOM 1440 N N . LYS A 1 175 ? -1.357 -3.597 6.584 1.00 96.44 175 LYS A N 1
ATOM 1441 C CA . LYS A 1 175 ? -2.178 -2.399 6.832 1.00 96.44 175 LYS A CA 1
ATOM 1442 C C . LYS A 1 175 ? -3.449 -2.405 5.990 1.00 96.44 175 LYS A C 1
ATOM 1444 O O . LYS A 1 175 ? -4.519 -2.101 6.518 1.00 96.44 175 LYS A O 1
ATOM 1449 N N . MET A 1 176 ? -3.345 -2.771 4.711 1.00 96.38 176 MET A N 1
ATOM 1450 C CA . MET A 1 176 ? -4.512 -2.908 3.837 1.00 96.38 176 MET A CA 1
ATOM 1451 C C . MET A 1 176 ? -5.472 -3.970 4.367 1.00 96.38 176 MET A C 1
ATOM 1453 O O . MET A 1 176 ? -6.648 -3.673 4.543 1.00 96.38 176 MET A O 1
ATOM 1457 N N . ALA A 1 177 ? -4.980 -5.164 4.707 1.00 94.12 177 ALA A N 1
ATOM 1458 C CA . ALA A 1 177 ? -5.814 -6.225 5.271 1.00 94.12 177 ALA A CA 1
ATOM 1459 C C . ALA A 1 177 ? -6.544 -5.775 6.552 1.00 94.12 177 ALA A C 1
ATOM 1461 O O . ALA A 1 177 ? -7.762 -5.906 6.633 1.00 94.12 177 ALA A O 1
ATOM 1462 N N . CYS A 1 178 ? -5.845 -5.145 7.505 1.00 95.94 178 CYS A N 1
ATOM 1463 C CA . CYS A 1 178 ? -6.456 -4.610 8.731 1.00 95.94 178 CYS A CA 1
ATOM 1464 C C . CYS A 1 178 ? -7.484 -3.495 8.458 1.00 95.94 178 CYS A C 1
ATOM 1466 O O . CYS A 1 178 ? -8.424 -3.311 9.231 1.00 95.94 178 CYS A O 1
ATOM 1468 N N . SER A 1 179 ? -7.312 -2.736 7.372 1.00 96.12 179 SER A N 1
ATOM 1469 C CA . SER A 1 179 ? -8.246 -1.675 6.976 1.00 96.12 179 SER A CA 1
ATOM 1470 C C . SER A 1 179 ? -9.499 -2.234 6.304 1.00 96.12 179 SER A C 1
ATOM 1472 O O . SER A 1 179 ? -10.580 -1.712 6.537 1.00 96.12 179 SER A O 1
ATOM 1474 N N . LEU A 1 180 ? -9.359 -3.282 5.487 1.00 95.31 180 LEU A N 1
ATOM 1475 C CA . LEU A 1 180 ? -10.455 -3.913 4.742 1.00 95.31 180 LEU A CA 1
ATOM 1476 C C . LEU A 1 180 ? -11.248 -4.928 5.576 1.00 95.31 180 LEU A C 1
ATOM 1478 O O . LEU A 1 180 ? -12.393 -5.220 5.252 1.00 95.31 180 LEU A O 1
ATOM 1482 N N . CYS A 1 181 ? -10.641 -5.465 6.636 1.00 93.56 181 CYS A N 1
ATOM 1483 C CA . CYS A 1 181 ? -11.262 -6.441 7.522 1.00 93.56 181 CYS A CA 1
ATOM 1484 C C . CYS A 1 181 ? -12.602 -5.912 8.080 1.00 93.56 181 CYS A C 1
ATOM 1486 O O . CYS A 1 181 ? -12.638 -4.775 8.573 1.00 93.56 181 CYS A O 1
ATOM 1488 N N . PRO A 1 182 ? -13.699 -6.689 8.020 1.00 93.00 182 PRO A N 1
ATOM 1489 C CA . PRO A 1 182 ? -14.946 -6.341 8.692 1.00 93.00 182 PRO A CA 1
ATOM 1490 C C . PRO A 1 182 ? -14.740 -6.152 10.198 1.00 93.00 182 PRO A C 1
ATOM 1492 O O . PRO A 1 182 ? -13.899 -6.809 10.811 1.00 93.00 182 PRO A O 1
ATOM 1495 N N . VAL A 1 183 ? -15.529 -5.272 10.819 1.00 91.25 183 VAL A N 1
ATOM 1496 C CA . VAL A 1 183 ? -15.403 -4.981 12.259 1.00 91.25 183 VAL A CA 1
ATOM 1497 C C . VAL A 1 183 ? -15.590 -6.229 13.133 1.00 91.25 183 VAL A C 1
ATOM 1499 O O . VAL A 1 183 ? -14.901 -6.372 14.140 1.00 91.25 183 VAL A O 1
ATOM 1502 N N . SER A 1 184 ? -16.448 -7.168 12.714 1.00 91.75 184 SER A N 1
ATOM 1503 C CA . SER A 1 184 ? -16.681 -8.448 13.400 1.00 91.75 184 SER A CA 1
ATOM 1504 C C . SER A 1 184 ? -15.419 -9.308 13.512 1.00 91.75 184 SER A C 1
ATOM 1506 O O . SER A 1 184 ? -15.261 -10.041 14.484 1.00 91.75 184 SER A O 1
ATOM 1508 N N . GLU A 1 185 ? -14.497 -9.169 12.558 1.00 91.38 185 GLU A N 1
ATOM 1509 C CA . GLU A 1 185 ? -13.262 -9.950 12.457 1.00 91.38 185 GLU A CA 1
ATOM 1510 C C . GLU A 1 185 ? -12.022 -9.175 12.934 1.00 91.38 185 GLU A C 1
ATOM 1512 O O . GLU A 1 185 ? -10.919 -9.722 13.017 1.00 91.38 185 GLU A O 1
ATOM 1517 N N . LEU A 1 186 ? -12.173 -7.894 13.292 1.00 91.19 186 LEU A N 1
ATOM 1518 C CA . LEU A 1 186 ? -11.057 -7.006 13.627 1.00 91.19 186 LEU A CA 1
ATOM 1519 C C . LEU A 1 186 ? -10.217 -7.520 14.806 1.00 91.19 186 LEU A C 1
ATOM 1521 O O . LEU A 1 186 ? -8.995 -7.360 14.808 1.00 91.19 186 LEU A O 1
ATOM 1525 N N . ASN A 1 187 ? -10.847 -8.203 15.768 1.00 92.12 187 ASN A N 1
ATOM 1526 C CA . ASN A 1 187 ? -10.154 -8.831 16.896 1.00 92.12 187 ASN A CA 1
ATOM 1527 C C . ASN A 1 187 ? -9.092 -9.841 16.433 1.00 92.12 187 ASN A C 1
ATOM 1529 O O . ASN A 1 187 ? -8.013 -9.909 17.024 1.00 92.12 187 ASN A O 1
ATOM 1533 N N . GLN A 1 188 ? -9.344 -10.570 15.340 1.00 90.25 188 GLN A N 1
ATOM 1534 C CA . GLN A 1 188 ? -8.368 -11.497 14.758 1.00 90.25 188 GLN A CA 1
ATOM 1535 C C . GLN A 1 188 ? -7.161 -10.757 14.157 1.00 90.25 188 GLN A C 1
ATOM 1537 O O . GLN A 1 188 ? -6.046 -11.277 14.136 1.00 90.25 188 GLN A O 1
ATOM 1542 N N . CYS A 1 189 ? -7.357 -9.515 13.704 1.00 91.94 189 CYS A N 1
ATOM 1543 C CA . CYS A 1 189 ? -6.300 -8.649 13.181 1.00 91.94 189 CYS A CA 1
ATOM 1544 C C . CYS A 1 189 ? -5.527 -7.891 14.273 1.00 91.94 189 CYS A C 1
ATOM 1546 O O . CYS A 1 189 ? -4.494 -7.291 13.968 1.00 91.94 189 CYS A O 1
ATOM 1548 N N . GLN A 1 190 ? -5.963 -7.913 15.537 1.00 93.62 190 GLN A N 1
ATOM 1549 C CA . GLN A 1 190 ? -5.334 -7.128 16.604 1.00 93.62 190 GLN A CA 1
ATOM 1550 C C . GLN A 1 190 ? -3.827 -7.404 16.776 1.00 93.62 190 GLN A C 1
ATOM 1552 O O . GLN A 1 190 ? -3.070 -6.440 16.925 1.00 93.62 190 GLN A O 1
ATOM 1557 N N . PRO A 1 191 ? -3.324 -8.656 16.694 1.00 92.75 191 PRO A N 1
ATOM 1558 C CA . PRO A 1 191 ? -1.882 -8.911 16.724 1.00 92.75 191 PRO A CA 1
ATOM 1559 C C . PRO A 1 191 ? -1.123 -8.206 15.590 1.00 92.75 191 PRO A C 1
ATOM 1561 O O . PRO A 1 191 ? -0.036 -7.670 15.810 1.00 92.75 191 PRO A O 1
ATOM 1564 N N . ALA A 1 192 ? -1.711 -8.157 14.391 1.00 93.44 192 ALA A N 1
ATOM 1565 C CA . ALA A 1 192 ? -1.133 -7.473 13.240 1.00 93.44 192 ALA A CA 1
ATOM 1566 C C . ALA A 1 192 ? -1.156 -5.948 13.418 1.00 93.44 192 ALA A C 1
ATOM 1568 O O . ALA A 1 192 ? -0.150 -5.290 13.164 1.00 93.44 192 ALA A O 1
ATOM 1569 N N . ILE A 1 193 ? -2.256 -5.385 13.926 1.00 95.81 193 ILE A N 1
ATOM 1570 C CA . ILE A 1 193 ? -2.360 -3.956 14.263 1.00 95.81 193 ILE A CA 1
ATOM 1571 C C . ILE A 1 193 ? -1.311 -3.570 15.311 1.00 95.81 193 ILE A C 1
ATOM 1573 O O . ILE A 1 193 ? -0.579 -2.598 15.129 1.00 95.81 193 ILE A O 1
ATOM 1577 N N . ASN A 1 194 ? -1.170 -4.368 16.372 1.00 93.94 194 ASN A N 1
ATOM 1578 C CA . ASN A 1 194 ? -0.166 -4.143 17.410 1.00 93.94 194 ASN A CA 1
ATOM 1579 C C . ASN A 1 194 ? 1.251 -4.141 16.829 1.00 93.94 194 ASN A C 1
ATOM 1581 O O . ASN A 1 194 ? 2.071 -3.308 17.215 1.00 93.94 194 ASN A O 1
ATOM 1585 N N . TRP A 1 195 ? 1.532 -5.039 15.882 1.00 92.56 195 TRP A N 1
ATOM 1586 C CA . TRP A 1 195 ? 2.817 -5.089 15.193 1.00 92.56 195 TRP A CA 1
ATOM 1587 C C . TRP A 1 195 ? 3.059 -3.879 14.280 1.00 92.56 195 TRP A C 1
ATOM 1589 O O . TRP A 1 195 ? 4.168 -3.347 14.271 1.00 92.56 195 TRP A O 1
ATOM 1599 N N . LEU A 1 196 ? 2.033 -3.406 13.562 1.00 94.81 196 LEU A N 1
ATOM 1600 C CA . LEU A 1 196 ? 2.110 -2.183 12.755 1.00 94.81 196 LEU A CA 1
ATOM 1601 C C . LEU A 1 196 ? 2.378 -0.942 13.616 1.00 94.81 196 LEU A C 1
ATOM 1603 O O . LEU A 1 196 ? 3.114 -0.060 13.197 1.00 94.81 196 LEU A O 1
ATOM 1607 N N . MET A 1 197 ? 1.796 -0.860 14.812 1.00 95.38 197 MET A N 1
ATOM 1608 C CA . MET A 1 197 ? 1.926 0.328 15.663 1.00 95.38 197 MET A CA 1
ATOM 1609 C C . MET A 1 197 ? 3.153 0.298 16.573 1.00 95.38 197 MET A C 1
ATOM 1611 O O . MET A 1 197 ? 3.686 1.348 16.919 1.00 95.38 197 MET A O 1
ATOM 1615 N N . ASN A 1 198 ? 3.623 -0.894 16.940 1.00 91.06 198 ASN A N 1
ATOM 1616 C CA . ASN A 1 198 ? 4.771 -1.095 17.818 1.00 91.06 198 ASN A CA 1
ATOM 1617 C C . ASN A 1 198 ? 5.723 -2.133 17.204 1.00 91.06 198 ASN A C 1
ATOM 1619 O O . ASN A 1 198 ? 5.853 -3.250 17.723 1.00 91.06 198 ASN A O 1
ATOM 1623 N N . PRO A 1 199 ? 6.382 -1.806 16.078 1.00 80.88 199 PRO A N 1
ATOM 1624 C CA . PRO A 1 199 ? 7.215 -2.763 15.373 1.00 80.88 199 PRO A CA 1
ATOM 1625 C C . PRO A 1 199 ? 8.424 -3.149 16.227 1.00 80.88 199 PRO A C 1
ATOM 1627 O O . PRO A 1 199 ? 9.366 -2.376 16.397 1.00 80.88 199 PRO A O 1
ATOM 1630 N N . LYS A 1 200 ? 8.440 -4.389 16.722 1.00 74.62 200 LYS A N 1
ATOM 1631 C CA . LYS A 1 200 ? 9.691 -5.027 17.145 1.00 74.62 200 LYS A CA 1
ATOM 1632 C C . LYS A 1 200 ? 10.520 -5.333 15.895 1.00 74.62 200 LYS A C 1
ATOM 1634 O O . LYS A 1 200 ? 9.964 -5.648 14.840 1.00 74.62 200 LYS A O 1
ATOM 1639 N N . GLN A 1 201 ? 11.845 -5.227 15.997 1.00 58.88 201 GLN A N 1
ATOM 1640 C CA . GLN A 1 201 ? 12.733 -5.579 14.889 1.00 58.88 201 GLN A CA 1
ATOM 1641 C C . GLN A 1 201 ? 12.602 -7.076 14.580 1.00 58.88 201 GLN A C 1
ATOM 1643 O O . GLN A 1 201 ? 13.144 -7.912 15.296 1.00 58.88 201 GLN A O 1
ATOM 1648 N N . TYR A 1 202 ? 11.908 -7.409 13.494 1.00 61.12 202 TYR A N 1
ATOM 1649 C CA . TYR A 1 202 ? 11.914 -8.750 12.920 1.00 61.12 202 TYR A CA 1
ATOM 1650 C C . TYR A 1 202 ? 12.644 -8.717 11.581 1.00 61.12 202 TYR A C 1
ATOM 1652 O O . TYR A 1 202 ? 12.357 -7.889 10.715 1.00 61.12 202 TYR A O 1
ATOM 1660 N N . ARG A 1 203 ? 13.591 -9.640 11.396 1.00 52.66 203 ARG A N 1
ATOM 1661 C CA . ARG A 1 203 ? 14.169 -9.936 10.083 1.00 52.66 203 ARG A CA 1
ATOM 1662 C C . ARG A 1 203 ? 13.308 -11.007 9.429 1.00 52.66 203 ARG A C 1
ATOM 1664 O O . ARG A 1 203 ? 13.487 -12.187 9.706 1.00 52.66 203 ARG A O 1
ATOM 1671 N N . VAL A 1 204 ? 12.384 -10.608 8.563 1.00 55.59 204 VAL A N 1
ATOM 1672 C CA . VAL A 1 204 ? 11.719 -11.564 7.670 1.00 55.59 204 VAL A CA 1
ATOM 1673 C C . VAL A 1 204 ? 12.526 -11.609 6.379 1.00 55.59 204 VAL A C 1
ATOM 1675 O O . VAL A 1 204 ? 12.642 -10.606 5.680 1.00 55.59 204 VAL A O 1
ATOM 1678 N N . SER A 1 205 ? 13.163 -12.748 6.107 1.00 49.56 205 SER A N 1
ATOM 1679 C CA . SER A 1 205 ? 14.134 -12.890 5.015 1.00 49.56 205 SER A CA 1
ATOM 1680 C C . SER A 1 205 ? 13.532 -13.406 3.709 1.00 49.56 205 SER A C 1
ATOM 1682 O O . SER A 1 205 ? 14.214 -1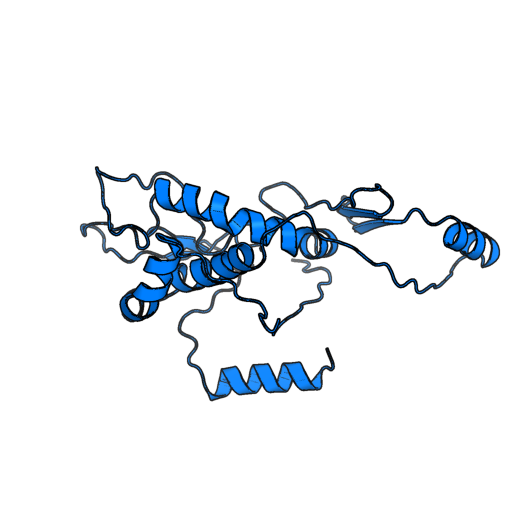3.368 2.687 1.00 49.56 205 SER A O 1
ATOM 1684 N N . LYS A 1 206 ? 12.282 -13.891 3.704 1.00 47.97 206 LYS A N 1
ATOM 1685 C CA . LYS A 1 206 ? 11.646 -14.478 2.515 1.00 47.97 206 LYS A CA 1
ATOM 1686 C C . LYS A 1 206 ? 10.129 -14.287 2.556 1.00 47.97 206 LYS A C 1
ATOM 1688 O O . LYS A 1 206 ? 9.460 -14.890 3.387 1.00 47.97 206 LYS A O 1
ATOM 1693 N N . TYR A 1 207 ? 9.595 -13.490 1.635 1.00 52.94 207 TYR A N 1
ATOM 1694 C CA . TYR A 1 207 ? 8.173 -13.506 1.294 1.00 52.94 207 TYR A CA 1
ATOM 1695 C C . TYR A 1 207 ? 8.033 -14.173 -0.074 1.00 52.94 207 TYR A C 1
ATOM 1697 O O . TYR A 1 207 ? 8.595 -13.653 -1.041 1.00 52.94 207 TYR A O 1
ATOM 1705 N N . PRO A 1 208 ? 7.335 -15.314 -0.202 1.00 48.94 208 PRO A N 1
ATOM 1706 C CA . PRO A 1 208 ? 6.979 -15.811 -1.519 1.00 48.94 208 PRO A CA 1
ATOM 1707 C C . PRO A 1 208 ? 6.037 -14.791 -2.170 1.00 48.94 208 PRO A C 1
ATOM 1709 O O . PRO A 1 208 ? 4.940 -14.533 -1.680 1.00 48.94 208 PRO A O 1
ATOM 1712 N N . VAL A 1 209 ? 6.478 -14.175 -3.266 1.00 47.34 209 VAL A N 1
ATOM 1713 C CA . VAL A 1 209 ? 5.611 -13.343 -4.104 1.00 47.34 209 VAL A CA 1
ATOM 1714 C C . VAL A 1 209 ? 4.664 -14.285 -4.846 1.00 47.34 209 VAL A C 1
ATOM 1716 O O . VAL A 1 209 ? 5.073 -14.981 -5.771 1.00 47.34 209 VAL A O 1
ATOM 1719 N N . LEU A 1 210 ? 3.406 -14.341 -4.408 1.00 46.91 210 LEU A N 1
ATOM 1720 C CA . LEU A 1 210 ? 2.392 -15.247 -4.964 1.00 46.91 210 LEU A CA 1
ATOM 1721 C C . LEU A 1 210 ? 1.784 -14.733 -6.280 1.00 46.91 210 LEU A C 1
ATOM 1723 O O . LEU A 1 210 ? 1.250 -15.519 -7.060 1.00 46.91 210 LEU A O 1
ATOM 1727 N N . LYS A 1 211 ? 1.867 -13.419 -6.543 1.00 46.34 211 LYS A N 1
ATOM 1728 C CA . LYS A 1 211 ? 1.252 -12.770 -7.707 1.00 46.34 211 LYS A CA 1
ATOM 1729 C C . LYS A 1 211 ? 2.192 -11.757 -8.351 1.00 46.34 211 LYS A C 1
ATOM 1731 O O . LYS A 1 211 ? 2.788 -10.926 -7.678 1.00 46.34 211 LYS A O 1
ATOM 1736 N N . THR A 1 212 ? 2.247 -11.800 -9.675 1.00 45.03 212 THR A N 1
ATOM 1737 C CA . THR A 1 212 ? 2.707 -10.708 -10.540 1.00 45.03 212 THR A CA 1
ATOM 1738 C C . THR A 1 212 ? 1.616 -10.506 -11.589 1.00 45.03 212 THR A C 1
ATOM 1740 O O . THR A 1 212 ? 0.948 -11.468 -11.972 1.00 45.03 212 THR A O 1
ATOM 1743 N N . PHE A 1 213 ? 1.358 -9.263 -11.979 1.00 46.84 213 PHE A N 1
ATOM 1744 C CA . PHE A 1 213 ? 0.324 -8.892 -12.946 1.00 46.84 213 PHE A CA 1
ATOM 1745 C C . PHE A 1 213 ? 0.988 -8.232 -14.161 1.00 46.84 213 PHE A C 1
ATOM 1747 O O . PHE A 1 213 ? 2.087 -7.696 -14.045 1.00 46.84 213 PHE A O 1
ATOM 1754 N N . THR A 1 214 ? 0.348 -8.296 -15.328 1.00 36.41 214 THR A N 1
ATOM 1755 C CA . THR A 1 214 ? 0.853 -7.697 -16.573 1.00 36.41 214 THR A CA 1
ATOM 1756 C C . THR A 1 214 ? -0.282 -6.949 -17.286 1.00 36.41 214 THR A C 1
ATOM 1758 O O . THR A 1 214 ? -1.116 -7.590 -17.920 1.00 36.41 214 THR A O 1
ATOM 1761 N N . PRO A 1 215 ? -0.374 -5.621 -17.115 1.00 39.53 215 PRO A N 1
ATOM 1762 C CA . PRO A 1 215 ? -1.314 -4.774 -17.844 1.00 39.53 215 PRO A CA 1
ATOM 1763 C C . PRO A 1 215 ? -1.106 -4.635 -19.342 1.00 39.53 215 PRO A C 1
ATOM 1765 O O . PRO A 1 215 ? 0.020 -4.585 -19.837 1.00 39.53 215 PRO A O 1
ATOM 1768 N N . GLY A 1 216 ? -2.251 -4.455 -19.999 1.00 43.62 216 GLY A N 1
ATOM 1769 C CA . GLY A 1 216 ? -2.470 -3.655 -21.200 1.00 43.62 216 GLY A CA 1
ATOM 1770 C C . GLY A 1 216 ? -3.562 -2.615 -20.906 1.00 43.62 216 GLY A C 1
ATOM 1771 O O . GLY A 1 216 ? -4.016 -2.505 -19.765 1.00 43.62 216 GLY A O 1
ATOM 1772 N N . ASP A 1 217 ? -3.957 -1.842 -21.913 1.00 36.97 217 ASP A N 1
ATOM 1773 C CA . ASP A 1 217 ? -4.835 -0.682 -21.737 1.00 36.97 217 ASP A CA 1
ATOM 1774 C C . ASP A 1 217 ? -6.222 -1.074 -21.231 1.00 36.97 217 ASP A C 1
ATOM 1776 O O . ASP A 1 217 ? -6.978 -1.767 -21.911 1.00 36.97 217 ASP A O 1
ATOM 1780 N N . ILE A 1 218 ? -6.555 -0.599 -20.031 1.00 43.66 218 ILE A N 1
ATOM 1781 C CA . ILE A 1 218 ? -7.927 -0.584 -19.532 1.00 43.66 218 ILE A CA 1
ATOM 1782 C C . ILE A 1 218 ? -8.553 0.672 -20.127 1.00 43.66 218 ILE A C 1
ATOM 1784 O O . ILE A 1 218 ? -8.489 1.762 -19.558 1.00 43.66 218 ILE A O 1
ATOM 1788 N N . ASN A 1 219 ? -9.027 0.530 -21.361 1.00 38.59 219 ASN A N 1
ATOM 1789 C CA . ASN A 1 219 ? -9.880 1.531 -21.975 1.00 38.59 219 ASN A CA 1
ATOM 1790 C C . ASN A 1 219 ? -11.248 1.450 -21.293 1.00 38.59 219 ASN A C 1
ATOM 1792 O O . ASN A 1 219 ? -11.841 0.370 -21.245 1.00 38.59 219 ASN A O 1
ATOM 1796 N N . ASN A 1 220 ? -11.702 2.587 -20.762 1.00 37.38 220 ASN A N 1
ATOM 1797 C CA . ASN A 1 220 ? -13.122 2.830 -20.515 1.00 37.38 220 ASN A CA 1
ATOM 1798 C C . ASN A 1 220 ? -13.894 2.793 -21.836 1.00 37.38 220 ASN A C 1
ATOM 1800 O O . ASN A 1 220 ? -13.343 3.313 -22.837 1.00 37.38 220 ASN A O 1
#

Secondary structure (DSSP, 8-state):
--HHHHHHHHHHHHHH---S----TTSSS-EEE--S-TTS----TTT---TTTS---S-EESS-GGGT-SSEEESSS-HHHHHHHIIIIIHHHHHHTHHHHHHTT--BTTB--EEE-SSSSEEEEE-SSSEEEEE--HHHHHHHHHH-SS------------S--HHHHHHHHHHHHHHHS-GGGHHHHHHHHHHHHS----------------------

pLDDT: mean 84.69, std 14.62, range [36.41, 98.12]

Radius of gyration: 20.97 Å; chains: 1; bounding box: 50×39×62 Å

Foldseek 3Di:
DPPVLLVVVVVCCVVPHDDQFDDDQPDDAAAEAAPADDPGFQAALQPRDGPPVFAQPDFAALAQCQVSRPHHTYSRHTPVRSVLLCVQAVVQLCQQCLVVQLQQQRDRVPDTGKDAAPVRQWIWHDDPPDIDIHHNDPVVVVVCVVVDPPDDDDDDDDDDTGDHDVVSNVLSVLSSCLRRHHPVCNVVSVVSSCCSNPPDDDDDPDDPPSDDDDDDDPDD

Sequence (220 aa):
MKKSNFEKSERYYAEHYEIIFKEAFEAEGKVYLQDHDNGSLRLCRFCGKRAPEVSFKNTAHAVPEFLGNRRILSLNECDGCNHFLANQYEDHLGRWSIIDRAIFRIQNKSKKPKYKDFDNLIRIESGEYNLNIRVVDSELTHELIKAGEPYKFKKNIEITSQSFIPIRAAMTLIKMACSLCPVSELNQCQPAINWLMNPKQYRVSKYPVLKTFTPGDINN